Protein 9DDL (pdb70)

Radius of gyration: 17.14 Å; Cα contacts (8 Å, |Δi|>4): 305; chains: 1; bounding box: 32×43×46 Å

Structure (mmCIF, N/CA/C/O backbone):
data_9DDL
#
_entry.id   9DDL
#
_cell.length_a   57.020
_cell.length_b   111.300
_cell.length_c   65.310
_cell.angle_alpha   90.00
_cell.angle_beta   90.00
_cell.angle_gamma   90.00
#
_symmetry.space_group_name_H-M   'C 2 2 21'
#
loop_
_entity.id
_entity.type
_entity.pdbx_description
1 polymer 'Sigma-type glutathione S-transferase'
2 non-polymer DI(HYDROXYETHYL)ETHER
3 water water
#
loop_
_atom_site.group_PDB
_atom_site.id
_atom_site.type_symbol
_atom_site.label_atom_id
_atom_site.label_alt_id
_atom_site.label_comp_id
_atom_site.label_asym_id
_atom_site.label_entity_id
_atom_site.label_seq_id
_atom_site.pdbx_PDB_ins_code
_atom_site.Cartn_x
_atom_site.Cartn_y
_atom_site.Cartn_z
_atom_site.occupancy
_atom_site.B_iso_or_equiv
_atom_site.auth_seq_id
_atom_site.auth_comp_id
_atom_site.auth_asym_id
_atom_site.auth_atom_id
_atom_site.pdbx_PDB_model_num
ATOM 1 N N A MET A 1 1 ? 34.297 29.577 -0.251 0.48 45.63 1 MET A N 1
ATOM 2 N N B MET A 1 1 ? 34.262 29.430 -0.151 0.52 45.45 1 MET A N 1
ATOM 3 C CA A MET A 1 1 ? 34.104 28.772 0.946 0.48 41.38 1 MET A CA 1
ATOM 4 C CA B MET A 1 1 ? 34.178 28.817 1.169 0.52 41.24 1 MET A CA 1
ATOM 5 C C A MET A 1 1 ? 32.665 28.806 1.459 0.48 35.11 1 MET A C 1
ATOM 6 C C B MET A 1 1 ? 32.750 28.881 1.721 0.52 33.89 1 MET A C 1
ATOM 7 O O A MET A 1 1 ? 32.121 27.774 1.844 0.48 34.77 1 MET A O 1
ATOM 8 O O B MET A 1 1 ? 32.283 27.930 2.338 0.52 34.37 1 MET A O 1
ATOM 17 N N . ASP A 1 2 ? 32.052 29.988 1.476 1.00 35.13 2 ASP A N 1
ATOM 18 C CA . ASP A 1 2 ? 30.631 30.104 1.806 1.00 30.70 2 ASP A CA 1
ATOM 19 C C . ASP A 1 2 ? 29.812 29.644 0.604 1.00 25.64 2 ASP A C 1
ATOM 20 O O . ASP A 1 2 ? 29.890 30.238 -0.471 1.00 27.88 2 ASP A O 1
ATOM 25 N N . LEU A 1 3 ? 29.020 28.592 0.789 1.00 19.62 3 LEU A N 1
ATOM 26 C CA . LEU A 1 3 ? 28.221 28.027 -0.297 1.00 19.41 3 LEU A CA 1
ATOM 27 C C . LEU A 1 3 ? 26.929 28.784 -0.582 1.00 17.00 3 LEU A C 1
ATOM 28 O O . LEU A 1 3 ? 26.229 28.433 -1.546 1.00 16.91 3 LEU A O 1
ATOM 33 N N . GLN A 1 4 ? 26.585 29.794 0.217 1.00 16.02 4 GLN A N 1
ATOM 34 C CA . GLN A 1 4 ? 25.373 30.581 0.004 1.00 14.36 4 GLN A CA 1
ATOM 35 C C . GLN A 1 4 ? 24.146 29.678 -0.047 1.00 15.73 4 GLN A C 1
ATOM 36 O O . GLN A 1 4 ? 23.345 29.727 -0.986 1.00 14.78 4 GLN A O 1
ATOM 42 N N . LEU A 1 5 ? 24.009 28.854 0.990 1.00 14.46 5 LEU A N 1
ATOM 43 C CA . LEU A 1 5 ? 23.035 27.764 0.984 1.00 14.37 5 LEU A CA 1
ATOM 44 C C . LEU A 1 5 ? 21.591 28.244 0.958 1.00 16.16 5 LEU A C 1
ATOM 45 O O . LEU A 1 5 ? 20.727 27.517 0.459 1.00 16.08 5 LEU A O 1
ATOM 50 N N . LYS A 1 6 ? 21.307 29.433 1.498 1.00 15.01 6 LYS A N 1
ATOM 51 C CA . LYS A 1 6 ? 19.958 29.983 1.396 1.00 14.90 6 LYS A CA 1
ATOM 52 C C . LYS A 1 6 ? 19.488 30.053 -0.048 1.00 13.06 6 LYS A C 1
ATOM 53 O O . LYS A 1 6 ? 18.330 29.743 -0.338 1.00 14.20 6 LYS A O 1
ATOM 59 N N A GLN A 1 7 ? 20.362 30.483 -0.956 0.67 14.46 7 GLN A N 1
ATOM 60 N N B GLN A 1 7 ? 20.362 30.474 -0.966 0.33 14.48 7 GLN A N 1
ATOM 61 C CA A GLN A 1 7 ? 20.021 30.609 -2.371 0.67 13.82 7 GLN A CA 1
ATOM 62 C CA B GLN A 1 7 ? 19.997 30.615 -2.374 0.33 13.87 7 GLN A CA 1
ATOM 63 C C A GLN A 1 7 ? 20.407 29.391 -3.204 0.67 13.16 7 GLN A C 1
ATOM 64 C C B GLN A 1 7 ? 20.619 29.573 -3.300 0.33 14.07 7 GLN A C 1
ATOM 65 O O A GLN A 1 7 ? 19.768 29.118 -4.225 0.67 13.88 7 GLN A O 1
ATOM 66 O O B GLN A 1 7 ? 20.368 29.623 -4.511 0.33 16.54 7 GLN A O 1
ATOM 77 N N . ALA A 1 8 ? 21.417 28.639 -2.783 1.00 14.85 8 ALA A N 1
ATOM 78 C CA . ALA A 1 8 ? 21.980 27.595 -3.630 1.00 13.44 8 ALA A CA 1
ATOM 79 C C . ALA A 1 8 ? 20.939 26.545 -4.021 1.00 13.07 8 ALA A C 1
ATOM 80 O O . ALA A 1 8 ? 19.989 26.266 -3.289 1.00 15.43 8 ALA A O 1
ATOM 82 N N . LYS A 1 9 ? 21.135 25.939 -5.186 1.00 12.68 9 LYS A N 1
ATOM 83 C CA . LYS A 1 9 ? 20.328 24.788 -5.548 1.00 14.19 9 LYS A CA 1
ATOM 84 C C . LYS A 1 9 ? 20.833 23.581 -4.765 1.00 14.10 9 LYS A C 1
ATOM 85 O O . LYS A 1 9 ? 22.043 23.377 -4.618 1.00 14.17 9 LYS A O 1
ATOM 91 N N . LEU A 1 10 ? 19.905 22.799 -4.227 1.00 13.74 10 LEU A N 1
ATOM 92 C CA . LEU A 1 10 ? 20.273 21.678 -3.370 1.00 13.80 10 LEU A CA 1
ATOM 93 C C . LEU A 1 10 ? 19.611 20.419 -3.889 1.00 15.07 10 LEU A C 1
ATOM 94 O O . LEU A 1 10 ? 18.404 20.421 -4.160 1.00 16.68 10 LEU A O 1
ATOM 99 N N A ARG A 1 11 ? 20.408 19.365 -4.055 0.56 13.47 11 ARG A N 1
ATOM 100 N N B ARG A 1 11 ? 20.380 19.338 -3.974 0.44 13.54 11 ARG A N 1
ATOM 101 C CA A ARG A 1 11 ? 19.931 18.027 -4.388 0.56 15.02 11 ARG A CA 1
ATOM 102 C CA B ARG A 1 11 ? 19.873 18.037 -4.405 0.44 15.05 11 ARG A CA 1
ATOM 103 C C A ARG A 1 11 ? 20.416 17.083 -3.302 0.56 16.03 11 ARG A C 1
ATOM 104 C C B ARG A 1 11 ? 20.398 16.988 -3.435 0.44 15.79 11 ARG A C 1
ATOM 105 O O A ARG A 1 11 ? 21.618 17.019 -3.024 0.56 15.18 11 ARG A O 1
ATOM 106 O O B ARG A 1 11 ? 21.610 16.754 -3.368 0.44 15.26 11 ARG A O 1
ATOM 121 N N . LEU A 1 12 ? 19.490 16.366 -2.679 1.00 13.78 12 LEU A N 1
ATOM 122 C CA . LEU A 1 12 ? 19.837 15.367 -1.675 1.00 14.29 12 LEU A CA 1
ATOM 123 C C . LEU A 1 12 ? 19.753 14.001 -2.341 1.00 15.44 12 LEU A C 1
ATOM 124 O O . LEU A 1 12 ? 18.714 13.654 -2.913 1.00 16.98 12 LEU A O 1
ATOM 129 N N . LEU A 1 13 ? 20.843 13.231 -2.276 1.00 15.28 13 LEU A N 1
ATOM 130 C CA . LEU A 1 13 ? 20.891 11.875 -2.815 1.00 16.68 13 LEU A CA 1
ATOM 131 C C . LEU A 1 13 ? 20.918 10.910 -1.635 1.00 15.80 13 LEU A C 1
ATOM 132 O O . LEU A 1 13 ? 21.846 10.944 -0.821 1.00 16.03 13 LEU A O 1
ATOM 137 N N . TYR A 1 14 ? 19.909 10.047 -1.553 1.00 16.10 14 TYR A N 1
ATOM 138 C CA . TYR A 1 14 ? 19.866 9.010 -0.532 1.00 19.06 14 TYR A CA 1
ATOM 139 C C . TYR A 1 14 ? 18.943 7.906 -1.030 1.00 22.48 14 TYR A C 1
ATOM 140 O O . TYR A 1 14 ? 18.332 8.016 -2.091 1.00 23.07 14 TYR A O 1
ATOM 149 N N . PHE A 1 15 ? 18.817 6.852 -0.234 1.00 27.60 15 PHE A N 1
ATOM 150 C CA . PHE A 1 15 ? 17.909 5.759 -0.548 1.00 24.08 15 PHE A CA 1
ATOM 151 C C . PHE A 1 15 ? 16.460 6.157 -0.268 1.00 28.21 15 PHE A C 1
ATOM 152 O O . PHE A 1 15 ? 16.177 7.181 0.359 1.00 24.50 15 PHE A O 1
ATOM 160 N N . ASN A 1 16 ? 15.517 5.341 -0.751 1.00 25.60 16 ASN A N 1
ATOM 161 C CA . ASN A 1 16 ? 14.099 5.657 -0.576 1.00 25.16 16 ASN A CA 1
ATOM 162 C C . ASN A 1 16 ? 13.590 5.117 0.763 1.00 30.54 16 ASN A C 1
ATOM 163 O O . ASN A 1 16 ? 12.682 4.282 0.868 1.00 27.65 16 ASN A O 1
ATOM 168 N N . ILE A 1 17 ? 14.227 5.618 1.817 1.00 23.38 17 ILE A N 1
ATOM 169 C CA . ILE A 1 17 ? 13.857 5.324 3.192 1.00 21.29 17 ILE A CA 1
ATOM 170 C C . ILE A 1 17 ? 14.080 6.599 3.993 1.00 23.35 17 ILE A C 1
ATOM 171 O O . ILE A 1 17 ? 14.719 7.545 3.527 1.00 24.06 17 ILE A O 1
ATOM 176 N N A ARG A 1 18 ? 13.532 6.624 5.205 0.64 22.33 18 ARG A N 1
ATOM 177 N N C ARG A 1 18 ? 13.548 6.615 5.214 0.36 22.36 18 ARG A N 1
ATOM 178 C CA A ARG A 1 18 ? 13.865 7.697 6.139 0.64 20.75 18 ARG A CA 1
ATOM 179 C CA C ARG A 1 18 ? 13.867 7.690 6.145 0.36 20.82 18 ARG A CA 1
ATOM 180 C C A ARG A 1 18 ? 15.338 7.622 6.519 0.64 20.32 18 ARG A C 1
ATOM 181 C C C ARG A 1 18 ? 15.347 7.605 6.489 0.36 20.35 18 ARG A C 1
ATOM 182 O O A ARG A 1 18 ? 16.125 8.520 6.195 0.64 20.62 18 ARG A O 1
ATOM 183 O O C ARG A 1 18 ? 16.129 8.489 6.127 0.36 20.62 18 ARG A O 1
ATOM 198 N N . GLY A 1 19 ? 15.737 6.526 7.162 1.00 20.55 19 GLY A N 1
ATOM 199 C CA . GLY A 1 19 ? 17.128 6.260 7.463 1.00 19.69 19 GLY A CA 1
ATOM 200 C C . GLY A 1 19 ? 17.878 7.452 8.020 1.00 18.29 19 GLY A C 1
ATOM 201 O O . GLY A 1 19 ? 17.372 8.210 8.858 1.00 20.85 19 GLY A O 1
ATOM 202 N N . ARG A 1 20 ? 19.091 7.635 7.528 1.00 19.12 20 ARG A N 1
ATOM 203 C CA . ARG A 1 20 ? 20.009 8.628 8.067 1.00 19.44 20 ARG A CA 1
ATOM 204 C C . ARG A 1 20 ? 19.937 9.957 7.328 1.00 20.16 20 ARG A C 1
ATOM 205 O O . ARG A 1 20 ? 20.654 10.893 7.705 1.00 23.60 20 ARG A O 1
ATOM 213 N N . ALA A 1 21 ? 19.091 10.069 6.294 1.00 18.65 21 ALA A N 1
ATOM 214 C CA . ALA A 1 21 ? 18.882 11.349 5.620 1.00 19.77 21 ALA A CA 1
ATOM 215 C C . ALA A 1 21 ? 17.613 12.056 6.055 1.00 18.06 21 ALA A C 1
ATOM 216 O O . ALA A 1 21 ? 17.427 13.232 5.702 1.00 15.75 21 ALA A O 1
ATOM 218 N N A GLU A 1 22 ? 16.734 11.388 6.807 0.97 15.66 22 GLU A N 1
ATOM 219 N N B GLU A 1 22 ? 16.741 11.381 6.810 0.03 15.81 22 GLU A N 1
ATOM 220 C CA A GLU A 1 22 ? 15.477 12.017 7.186 0.97 15.69 22 GLU A CA 1
ATOM 221 C CA B GLU A 1 22 ? 15.474 11.984 7.212 0.03 15.79 22 GLU A CA 1
ATOM 222 C C A GLU A 1 22 ? 15.718 13.311 7.953 0.97 14.73 22 GLU A C 1
A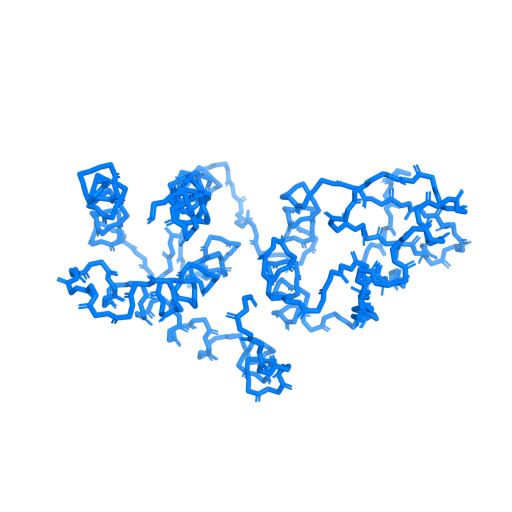TOM 223 C C B GLU A 1 22 ? 15.681 13.266 8.007 0.03 14.79 22 GLU A C 1
ATOM 224 O O A GLU A 1 22 ? 14.993 14.292 7.763 0.97 13.81 22 GLU A O 1
ATOM 225 O O B GLU A 1 22 ? 14.875 14.197 7.902 0.03 14.26 22 GLU A O 1
ATOM 236 N N . LEU A 1 23 ? 16.751 13.339 8.799 1.00 13.93 23 LEU A N 1
ATOM 237 C CA . LEU A 1 23 ? 17.029 14.560 9.542 1.00 14.33 23 LEU A CA 1
ATOM 238 C C . LEU A 1 23 ? 17.321 15.727 8.604 1.00 12.29 23 LEU A C 1
ATOM 239 O O . LEU A 1 23 ? 16.867 16.847 8.854 1.00 13.32 23 LEU A O 1
ATOM 244 N N . ILE A 1 24 ? 18.054 15.482 7.516 1.00 13.51 24 ILE A N 1
ATOM 245 C CA . ILE A 1 24 ? 18.314 16.538 6.536 1.00 12.32 24 ILE A CA 1
ATOM 246 C C . ILE A 1 24 ? 17.018 16.998 5.879 1.00 12.22 24 ILE A C 1
ATOM 247 O O . ILE A 1 24 ? 16.779 18.208 5.704 1.00 12.91 24 ILE A O 1
ATOM 252 N N . ARG A 1 25 ? 16.168 16.048 5.477 1.00 13.72 25 ARG A N 1
ATOM 253 C CA . ARG A 1 25 ? 14.889 16.408 4.877 1.00 12.32 25 ARG A CA 1
ATOM 254 C C . ARG A 1 25 ? 14.048 17.228 5.846 1.00 11.96 25 ARG A C 1
ATOM 255 O O . ARG A 1 25 ? 13.391 18.199 5.446 1.00 13.31 25 ARG A O 1
ATOM 263 N N . LEU A 1 26 ? 14.104 16.890 7.141 1.00 13.14 26 LEU A N 1
ATOM 264 C CA . LEU A 1 26 ? 13.327 17.636 8.127 1.00 12.89 26 LEU A CA 1
ATOM 265 C C . LEU A 1 26 ? 13.849 19.062 8.308 1.00 12.19 26 LEU A C 1
ATOM 266 O O . LEU A 1 26 ? 13.052 19.990 8.466 1.00 13.23 26 LEU A O 1
ATOM 271 N N . VAL A 1 27 ? 15.176 19.251 8.332 1.00 12.48 27 VAL A N 1
ATOM 272 C CA . VAL A 1 27 ? 15.732 20.606 8.439 1.00 12.36 27 VAL A CA 1
ATOM 273 C C . VAL A 1 27 ? 15.274 21.456 7.266 1.00 11.90 27 VAL A C 1
ATOM 274 O O . VAL A 1 27 ? 14.847 22.607 7.444 1.00 12.91 27 VAL A O 1
ATOM 278 N N . LEU A 1 28 ? 15.405 20.927 6.045 1.00 12.00 28 LEU A N 1
ATOM 279 C CA . LEU A 1 28 ? 15.099 21.729 4.861 1.00 11.51 28 LEU A CA 1
ATOM 280 C C . LEU A 1 28 ? 13.609 22.049 4.802 1.00 12.84 28 LEU A C 1
ATOM 281 O O . LEU A 1 28 ? 13.213 23.171 4.456 1.00 14.18 28 LEU A O 1
ATOM 286 N N . ASN A 1 29 ? 12.762 21.086 5.175 1.00 13.07 29 ASN A N 1
ATOM 287 C CA . ASN A 1 29 ? 11.330 21.361 5.192 1.00 13.38 29 ASN A CA 1
ATOM 288 C C . ASN A 1 29 ? 10.950 22.315 6.317 1.00 13.42 29 ASN A C 1
ATOM 289 O O . ASN A 1 29 ? 10.091 23.201 6.128 1.00 13.55 29 ASN A O 1
ATOM 294 N N . ALA A 1 30 ? 11.596 22.200 7.477 1.00 12.08 30 ALA A N 1
ATOM 295 C CA . ALA A 1 30 ? 11.371 23.179 8.538 1.00 13.91 30 ALA A CA 1
ATOM 296 C C . ALA A 1 30 ? 11.731 24.589 8.080 1.00 14.69 30 ALA A C 1
ATOM 297 O O . ALA A 1 30 ? 11.040 25.564 8.428 1.00 14.46 30 ALA A O 1
ATOM 299 N N . ALA A 1 31 ? 12.833 24.735 7.343 1.00 12.72 31 ALA A N 1
ATOM 300 C CA . ALA A 1 31 ? 13.254 26.034 6.825 1.00 12.70 31 ALA A CA 1
ATOM 301 C C . ALA A 1 31 ? 12.471 26.462 5.590 1.00 14.29 31 ALA A C 1
ATOM 302 O O . ALA A 1 31 ? 12.657 27.592 5.122 1.00 16.30 31 ALA A O 1
ATOM 304 N N . GLU A 1 32 ? 11.634 25.581 5.037 1.00 12.77 32 GLU A N 1
ATOM 305 C CA . GLU A 1 32 ? 10.941 25.826 3.776 1.00 12.97 32 GLU A CA 1
ATOM 306 C C . GLU A 1 32 ? 11.926 26.222 2.686 1.00 14.34 32 GLU A C 1
ATOM 307 O O . GLU A 1 32 ? 11.708 27.158 1.905 1.00 17.17 32 GLU A O 1
ATOM 313 N N . LYS A 1 33 ? 13.032 25.491 2.645 1.00 14.79 33 LYS A N 1
ATOM 314 C CA . LYS A 1 33 ? 14.012 25.601 1.575 1.00 12.76 33 LYS A CA 1
ATOM 315 C C . LYS A 1 33 ? 13.785 24.449 0.601 1.00 12.22 33 LYS A C 1
ATOM 316 O O . LYS A 1 33 ? 13.840 23.265 0.974 1.00 15.16 33 LYS A O 1
ATOM 322 N N . ASP A 1 34 ? 13.519 24.775 -0.656 1.00 14.14 34 ASP A N 1
ATOM 323 C CA . ASP A 1 34 ? 13.276 23.725 -1.632 1.00 14.01 34 ASP A CA 1
ATOM 324 C C . ASP A 1 34 ? 14.553 22.961 -1.952 1.00 15.55 34 ASP A C 1
ATOM 325 O O . ASP A 1 34 ? 15.665 23.493 -1.909 1.00 14.36 34 ASP A O 1
ATOM 330 N N . PHE A 1 35 ? 14.386 21.685 -2.280 1.00 14.94 35 PHE A N 1
ATOM 331 C CA . PHE A 1 35 ? 15.499 20.835 -2.677 1.00 14.11 35 PHE A CA 1
ATOM 332 C C . PHE A 1 35 ? 14.950 19.678 -3.483 1.00 16.51 35 PHE A C 1
ATOM 333 O O . PHE A 1 35 ? 13.770 19.331 -3.361 1.00 17.36 35 PHE A O 1
ATOM 341 N N . GLU A 1 36 ? 15.794 19.118 -4.340 1.00 14.43 36 GLU A N 1
ATOM 342 C CA . GLU A 1 36 ? 15.426 17.886 -5.029 1.00 16.24 36 GLU A CA 1
ATOM 343 C C . GLU A 1 36 ? 15.715 16.704 -4.113 1.00 15.88 36 GLU A C 1
ATOM 344 O O . GLU A 1 36 ? 16.868 16.472 -3.729 1.00 16.48 36 GLU A O 1
ATOM 350 N N . ASP A 1 37 ? 14.661 15.997 -3.716 1.00 16.40 37 ASP A N 1
ATOM 351 C CA . ASP A 1 37 ? 14.771 14.843 -2.827 1.00 16.85 37 ASP A CA 1
ATOM 352 C C . ASP A 1 37 ? 14.897 13.604 -3.713 1.00 17.95 37 ASP A C 1
ATOM 353 O O . ASP A 1 37 ? 13.911 12.932 -4.025 1.00 21.63 37 ASP A O 1
ATOM 358 N N A VAL A 1 38 ? 16.094 13.345 -4.204 0.00 15.45 38 VAL A N 1
ATOM 359 N N B VAL A 1 38 ? 16.148 13.271 -4.070 1.00 15.15 38 VAL A N 1
ATOM 360 C CA A VAL A 1 38 ? 16.269 12.217 -5.108 0.00 16.54 38 VAL A CA 1
ATOM 361 C CA B VAL A 1 38 ? 16.460 12.198 -5.025 1.00 15.40 38 VAL A CA 1
ATOM 362 C C A VAL A 1 38 ? 16.515 10.956 -4.291 0.00 18.55 38 VAL A C 1
ATOM 363 C C B VAL A 1 38 ? 16.610 10.880 -4.285 1.00 18.37 38 VAL A C 1
ATOM 364 O O A VAL A 1 38 ? 17.384 10.922 -3.408 0.00 20.39 38 VAL A O 1
ATOM 365 O O B VAL A 1 38 ? 17.556 10.691 -3.508 1.00 19.80 38 VAL A O 1
ATOM 372 N N . ARG A 1 39 ? 15.696 9.944 -4.545 1.00 22.01 39 ARG A N 1
ATOM 373 C CA . ARG A 1 39 ? 15.680 8.688 -3.805 1.00 22.58 39 ARG A CA 1
ATOM 374 C C . ARG A 1 39 ? 16.200 7.596 -4.728 1.00 24.16 39 ARG A C 1
ATOM 375 O O . ARG A 1 39 ? 15.613 7.348 -5.788 1.00 30.39 39 ARG A O 1
ATOM 383 N N . VAL A 1 40 ? 17.311 6.978 -4.331 1.00 23.89 40 VAL A N 1
ATOM 384 C CA . VAL A 1 40 ? 18.102 6.072 -5.163 1.00 26.67 40 VAL A CA 1
ATOM 385 C C . VAL A 1 40 ? 17.823 4.639 -4.732 1.00 30.71 40 VAL A C 1
ATOM 386 O O . VAL A 1 40 ? 17.936 4.311 -3.547 1.00 29.70 40 VAL A O 1
ATOM 390 N N . SER A 1 41 ? 17.506 3.777 -5.692 1.00 27.33 41 SER A N 1
ATOM 391 C CA . SER A 1 41 ? 17.409 2.361 -5.376 1.00 29.87 41 SER A CA 1
ATOM 392 C C . SER A 1 41 ? 18.792 1.718 -5.353 1.00 26.23 41 SER A C 1
ATOM 393 O O . SER A 1 41 ? 19.743 2.195 -5.972 1.00 26.38 41 SER A O 1
ATOM 396 N N . GLU A 1 42 ? 18.889 0.608 -4.616 0.79 22.69 42 GLU A N 1
ATOM 397 C CA . GLU A 1 42 ? 20.092 -0.212 -4.671 0.79 25.00 42 GLU A CA 1
ATOM 398 C C . GLU A 1 42 ? 20.354 -0.777 -6.063 0.79 24.32 42 GLU A C 1
ATOM 399 O O . GLU A 1 42 ? 21.501 -1.115 -6.369 0.79 29.02 42 GLU A O 1
ATOM 405 N N . THR A 1 43 ? 19.328 -0.889 -6.913 1.00 29.67 43 THR A N 1
ATOM 406 C CA . THR A 1 43 ? 19.582 -1.249 -8.307 1.00 29.25 43 THR A CA 1
ATOM 407 C C . THR A 1 43 ? 20.384 -0.164 -9.015 1.00 35.52 43 THR A C 1
ATOM 408 O O . THR A 1 43 ? 21.222 -0.458 -9.877 1.00 29.49 43 THR A O 1
ATOM 412 N N . GLU A 1 44 ? 20.143 1.099 -8.663 1.00 35.96 44 GLU A N 1
ATOM 413 C CA . GLU A 1 44 ? 20.798 2.215 -9.331 1.00 37.87 44 GLU A CA 1
ATOM 414 C C . GLU A 1 44 ? 22.118 2.603 -8.683 1.00 35.83 44 GLU A C 1
ATOM 415 O O . GLU A 1 44 ? 22.948 3.249 -9.336 1.00 36.38 44 GLU A O 1
ATOM 421 N N . TRP A 1 45 ? 22.334 2.190 -7.433 1.00 31.40 45 TRP A N 1
ATOM 422 C CA . TRP A 1 45 ? 23.500 2.627 -6.665 1.00 36.37 45 TRP A CA 1
ATOM 423 C C . TRP A 1 45 ? 24.836 2.255 -7.299 1.00 41.22 45 TRP A C 1
ATOM 424 O O . TRP A 1 45 ? 25.729 3.118 -7.344 1.00 34.43 45 TRP A O 1
ATOM 435 N N . PRO A 1 46 ? 25.059 1.018 -7.770 1.00 42.16 46 PRO A N 1
ATOM 436 C CA . PRO A 1 46 ? 26.363 0.696 -8.378 1.00 43.54 46 PRO A CA 1
ATOM 437 C C . PRO A 1 46 ? 26.798 1.653 -9.476 1.00 44.73 46 PRO A C 1
ATOM 438 O O . PRO A 1 46 ? 27.958 2.094 -9.496 1.00 53.07 46 PRO A O 1
ATOM 442 N N . SER A 1 47 ? 25.899 1.979 -10.409 1.00 40.40 47 SER A N 1
ATOM 443 C CA . SER A 1 47 ? 26.263 2.878 -11.501 1.00 48.64 47 SER A CA 1
ATOM 444 C C . SER A 1 47 ? 26.481 4.297 -10.996 1.00 60.73 47 SER A C 1
ATOM 445 O O . SER A 1 47 ? 27.387 4.994 -11.465 1.00 57.82 47 SER A O 1
ATOM 448 N N . LEU A 1 48 ? 25.655 4.745 -10.045 1.00 50.22 48 LEU A N 1
ATOM 449 C CA . LEU A 1 48 ? 25.822 6.087 -9.495 1.00 51.27 48 LEU A CA 1
ATOM 450 C C . LEU A 1 48 ? 27.133 6.201 -8.726 1.00 53.09 48 LEU A C 1
ATOM 451 O O . LEU A 1 48 ? 27.844 7.206 -8.839 1.00 59.33 48 LEU A O 1
ATOM 456 N N . LYS A 1 49 ? 27.469 5.173 -7.945 1.00 45.78 49 LYS A N 1
ATOM 457 C CA . LYS A 1 49 ? 28.706 5.174 -7.175 1.00 48.45 49 LYS A CA 1
ATOM 458 C C . LYS A 1 49 ? 29.940 5.202 -8.070 1.00 62.05 49 LYS A C 1
ATOM 459 O O . LYS A 1 49 ? 31.003 5.657 -7.634 1.00 66.22 49 LYS A O 1
ATOM 465 N N . SER A 1 50 ? 29.817 4.753 -9.320 1.00 61.92 50 SER A N 1
ATOM 466 C CA . SER A 1 50 ? 30.977 4.673 -10.200 1.00 74.32 50 SER A CA 1
ATOM 467 C C . SER A 1 50 ? 31.294 6.013 -10.857 1.00 81.40 50 SER A C 1
ATOM 468 O O . SER A 1 50 ? 32.468 6.350 -11.044 1.00 91.57 50 SER A O 1
ATOM 471 N N . LYS A 1 51 ? 30.273 6.787 -11.219 1.00 78.29 51 LYS A N 1
ATOM 472 C CA . LYS A 1 51 ? 30.510 8.049 -11.910 1.00 80.67 51 LYS A CA 1
ATOM 473 C C . LYS A 1 51 ? 30.713 9.232 -10.973 1.00 87.41 51 LYS A C 1
ATOM 474 O O . LYS A 1 51 ? 31.288 10.242 -11.395 1.00 99.14 51 LYS A O 1
ATOM 480 N N . MET A 1 52 ? 30.265 9.140 -9.731 1.00 84.26 52 MET A N 1
ATOM 481 C CA . MET A 1 52 ? 30.344 10.259 -8.808 1.00 84.48 52 MET A CA 1
ATOM 482 C C . MET A 1 52 ? 31.509 10.098 -7.842 1.00 83.95 52 MET A C 1
ATOM 483 O O . MET A 1 52 ? 31.969 8.983 -7.582 1.00 79.45 52 MET A O 1
ATOM 488 N N . PRO A 1 53 ? 32.014 11.211 -7.287 1.00 86.41 53 PRO A N 1
ATOM 489 C CA . PRO A 1 53 ? 33.234 11.150 -6.466 1.00 81.64 53 PRO A CA 1
ATOM 490 C C . PRO A 1 53 ? 33.032 10.700 -5.025 1.00 83.66 53 PRO A C 1
ATOM 491 O O . PRO A 1 53 ? 33.870 11.010 -4.172 1.00 88.14 53 PRO A O 1
ATOM 495 N N . PHE A 1 54 ? 31.956 9.976 -4.723 1.00 76.60 54 PHE A N 1
ATOM 496 C CA . PHE A 1 54 ? 31.693 9.545 -3.357 1.00 68.62 54 PHE A CA 1
ATOM 497 C C . PHE A 1 54 ? 31.415 8.048 -3.321 1.00 67.18 54 PHE A C 1
ATOM 498 O O . PHE A 1 54 ? 31.148 7.419 -4.347 1.00 73.62 54 PHE A O 1
ATOM 506 N N . ASN A 1 55 ? 31.477 7.482 -2.115 1.00 64.19 55 ASN A N 1
ATOM 507 C CA . ASN A 1 55 ? 31.300 6.049 -1.921 1.00 62.78 55 ASN A CA 1
ATOM 508 C C . ASN A 1 55 ? 30.161 5.696 -0.971 1.00 61.82 55 ASN A C 1
ATOM 509 O O . ASN A 1 55 ? 29.879 4.506 -0.783 1.00 51.39 55 ASN A O 1
ATOM 514 N N . GLN A 1 56 ? 29.501 6.686 -0.368 1.00 49.20 56 GLN A N 1
ATOM 515 C CA . GLN A 1 56 ? 28.366 6.431 0.509 1.00 39.11 56 GLN A CA 1
ATOM 516 C C . GLN A 1 56 ? 27.355 7.560 0.371 1.00 30.11 56 GLN A C 1
ATOM 517 O O . GLN A 1 56 ? 27.689 8.676 -0.027 1.00 33.04 56 GLN A O 1
ATOM 523 N N . LEU A 1 57 ? 26.109 7.248 0.693 1.00 22.74 57 LEU A N 1
ATOM 524 C CA . LEU A 1 57 ? 25.054 8.244 0.786 1.00 19.64 57 LEU A CA 1
ATOM 525 C C . LEU A 1 57 ? 24.702 8.471 2.255 1.00 19.94 57 LEU A C 1
ATOM 526 O O . LEU A 1 57 ? 24.982 7.624 3.110 1.00 22.81 57 LEU A O 1
ATOM 531 N N . PRO A 1 58 ? 24.075 9.599 2.598 1.00 19.10 58 PRO A N 1
ATOM 532 C CA . PRO A 1 58 ? 23.619 10.709 1.748 1.00 16.55 58 PRO A CA 1
ATOM 533 C C . PRO A 1 58 ? 24.735 11.625 1.271 1.00 17.81 58 PRO A C 1
ATOM 534 O O . PRO A 1 58 ? 25.782 11.781 1.912 1.00 18.96 58 PRO A O 1
ATOM 538 N N . VAL A 1 59 ? 24.513 12.251 0.122 1.00 17.02 59 VAL A N 1
ATOM 539 C CA . VAL A 1 59 ? 25.336 13.354 -0.346 1.00 19.41 59 VAL A CA 1
ATOM 540 C C . VAL A 1 59 ? 24.388 14.514 -0.597 1.00 16.62 59 VAL A C 1
ATOM 541 O O . VAL A 1 59 ? 23.258 14.308 -1.055 1.00 17.25 59 VAL A O 1
ATOM 545 N N . LEU A 1 60 ? 24.810 15.717 -0.235 1.00 13.41 60 LEU A N 1
ATOM 546 C CA . LEU A 1 60 ? 24.087 16.928 -0.622 1.00 14.02 60 LEU A CA 1
ATOM 547 C C . LEU A 1 60 ? 24.872 17.596 -1.737 1.00 14.70 60 LEU A C 1
ATOM 548 O O . LEU A 1 60 ? 25.971 18.119 -1.507 1.00 15.25 60 LEU A O 1
ATOM 553 N N A GLU A 1 61 ? 24.329 17.576 -2.950 0.59 14.34 61 GLU A N 1
ATOM 554 N N B GLU A 1 61 ? 24.326 17.541 -2.946 0.41 14.35 61 GLU A N 1
ATOM 555 C CA A GLU A 1 61 ? 24.956 18.261 -4.076 0.59 14.26 61 GLU A CA 1
ATOM 556 C CA B GLU A 1 61 ? 24.881 18.275 -4.072 0.41 14.34 61 GLU A CA 1
ATOM 557 C C A GLU A 1 61 ? 24.473 19.705 -4.109 0.59 13.42 61 GLU A C 1
ATOM 558 C C B GLU A 1 61 ? 24.432 19.724 -3.960 0.41 13.84 61 GLU A C 1
ATOM 559 O O A GLU A 1 61 ? 23.295 19.969 -4.378 0.59 15.64 61 GLU A O 1
ATOM 560 O O B GLU A 1 61 ? 23.230 20.012 -3.931 0.41 14.37 61 GLU A O 1
ATOM 571 N N . VAL A 1 62 ? 25.389 20.637 -3.866 1.00 15.58 62 VAL A N 1
ATOM 572 C CA . VAL A 1 62 ? 25.104 22.060 -3.798 1.00 15.96 62 VAL A CA 1
ATOM 573 C C . VAL A 1 62 ? 25.566 22.681 -5.104 1.00 15.41 62 VAL A C 1
ATOM 574 O O . VAL A 1 62 ? 26.707 22.452 -5.534 1.00 16.89 62 VAL A O 1
ATOM 578 N N . THR A 1 63 ? 24.709 23.499 -5.727 1.00 14.10 63 THR A N 1
ATOM 579 C CA . THR A 1 63 ? 25.138 24.363 -6.823 1.00 13.43 63 THR A CA 1
ATOM 580 C C . THR A 1 63 ? 24.995 25.786 -6.309 1.00 13.87 63 THR A C 1
ATOM 581 O O . THR A 1 63 ? 23.879 26.278 -6.109 1.00 14.79 63 THR A O 1
ATOM 585 N N . THR A 1 64 ? 26.121 26.449 -6.056 1.00 13.85 64 THR A N 1
ATOM 586 C CA . THR A 1 64 ? 26.049 27.781 -5.473 1.00 14.76 64 THR A CA 1
ATOM 587 C C . THR A 1 64 ? 25.386 28.743 -6.459 1.00 13.15 64 THR A C 1
ATOM 588 O O . THR A 1 64 ? 25.269 28.425 -7.648 1.00 13.79 64 THR A O 1
ATOM 592 N N . PRO A 1 65 ? 24.980 29.941 -6.011 1.00 13.96 65 PRO A N 1
ATOM 593 C CA . PRO A 1 65 ? 24.389 30.922 -6.939 1.00 14.04 65 PRO A CA 1
ATOM 594 C C . PRO A 1 65 ? 25.335 31.340 -8.037 1.00 15.66 65 PRO A C 1
ATOM 595 O O . PRO A 1 65 ? 24.868 31.868 -9.060 1.00 16.96 65 PRO A O 1
ATOM 599 N N . ASN A 1 66 ? 26.645 31.127 -7.867 1.00 15.05 66 ASN A N 1
ATOM 600 C CA . ASN A 1 66 ? 27.608 31.435 -8.920 1.00 15.59 66 ASN A CA 1
ATOM 601 C C . ASN A 1 66 ? 27.889 30.240 -9.825 1.00 13.31 66 ASN A C 1
ATOM 602 O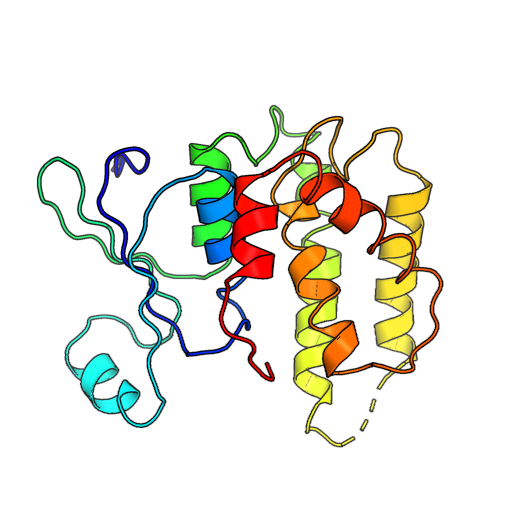 O . ASN A 1 66 ? 28.740 30.334 -10.718 1.00 15.10 66 ASN A O 1
ATOM 607 N N . GLY A 1 67 ? 27.181 29.127 -9.635 1.00 13.25 67 GLY A N 1
ATOM 608 C CA . GLY A 1 67 ? 27.287 27.983 -10.504 1.00 14.94 67 GLY A CA 1
ATOM 609 C C . GLY A 1 67 ? 28.251 26.905 -10.085 1.00 14.84 67 GLY A C 1
ATOM 610 O O . GLY A 1 67 ? 28.441 25.953 -10.846 1.00 16.19 67 GLY A O 1
ATOM 611 N N . GLN A 1 68 ? 28.854 27.005 -8.909 1.00 14.16 68 GLN A N 1
ATOM 612 C CA . GLN A 1 68 ? 29.852 26.025 -8.505 1.00 13.25 68 GLN A CA 1
ATOM 613 C C . GLN A 1 68 ? 29.180 24.809 -7.875 1.00 13.33 68 GLN A C 1
ATOM 614 O O . GLN A 1 68 ? 28.366 24.949 -6.957 1.00 14.86 68 GLN A O 1
ATOM 620 N N A LYS A 1 69 ? 29.531 23.623 -8.358 0.52 16.17 69 LYS A N 1
ATOM 621 N N B LYS A 1 69 ? 29.527 23.632 -8.369 0.48 16.17 69 LYS A N 1
ATOM 622 C CA A LYS A 1 69 ? 28.978 22.371 -7.852 0.52 16.28 69 LYS A CA 1
ATOM 623 C CA B LYS A 1 69 ? 29.001 22.384 -7.838 0.48 16.31 69 LYS A CA 1
ATOM 624 C C A LYS A 1 69 ? 29.909 21.790 -6.788 0.52 16.87 69 LYS A C 1
ATOM 625 C C B LYS A 1 69 ? 29.936 21.857 -6.757 0.48 16.85 69 LYS A C 1
ATOM 626 O O A LYS A 1 69 ? 31.083 21.510 -7.062 0.52 17.90 69 LYS A O 1
ATOM 627 O O B LYS A 1 69 ? 31.145 21.711 -6.980 0.48 18.06 69 LYS A O 1
ATOM 638 N N . VAL A 1 70 ? 29.378 21.585 -5.583 1.00 14.69 70 VAL A N 1
ATOM 639 C CA . VAL A 1 70 ? 30.130 21.034 -4.459 1.00 16.30 70 VAL A CA 1
ATOM 640 C C . VAL A 1 70 ? 29.320 19.875 -3.890 1.00 17.50 70 VAL A C 1
ATOM 641 O O . VAL A 1 70 ? 28.119 20.019 -3.653 1.00 19.32 70 VAL A O 1
ATOM 645 N N . MET A 1 71 ? 29.974 18.739 -3.636 1.00 16.67 71 MET A N 1
ATOM 646 C CA . MET A 1 71 ? 29.328 17.556 -3.063 1.00 16.63 71 MET A CA 1
ATOM 647 C C . MET A 1 71 ? 29.678 17.506 -1.585 1.00 18.54 71 MET A C 1
ATOM 648 O O . MET A 1 71 ? 30.848 17.333 -1.220 1.00 21.96 71 MET A O 1
ATOM 653 N N . LEU A 1 72 ? 28.677 17.636 -0.732 1.00 14.16 72 LEU A N 1
ATOM 654 C CA . LEU A 1 72 ? 28.899 17.536 0.704 1.00 13.43 72 LEU A CA 1
ATOM 655 C C . LEU A 1 72 ? 28.569 16.136 1.197 1.00 14.16 72 LEU A C 1
ATOM 656 O O . LEU A 1 72 ? 27.569 15.532 0.781 1.00 15.11 72 LEU A O 1
ATOM 661 N N . THR A 1 73 ? 29.389 15.646 2.115 1.00 13.90 73 THR A N 1
ATOM 662 C CA . THR A 1 73 ? 29.199 14.330 2.701 1.00 13.21 73 THR A CA 1
ATOM 663 C C . THR A 1 73 ? 29.136 14.430 4.218 1.00 14.22 73 THR A C 1
ATOM 664 O O . THR A 1 73 ? 29.406 15.484 4.810 1.00 15.26 73 THR A O 1
ATOM 668 N N . GLU A 1 74 ? 28.801 13.284 4.831 1.00 13.82 74 GLU A N 1
ATOM 669 C CA . GLU A 1 74 ? 28.700 13.075 6.274 1.00 14.27 74 GLU A CA 1
ATOM 670 C C . GLU A 1 74 ? 27.380 13.625 6.797 1.00 13.46 74 GLU A C 1
ATOM 671 O O . GLU A 1 74 ? 27.249 14.835 7.035 1.00 13.72 74 GLU A O 1
ATO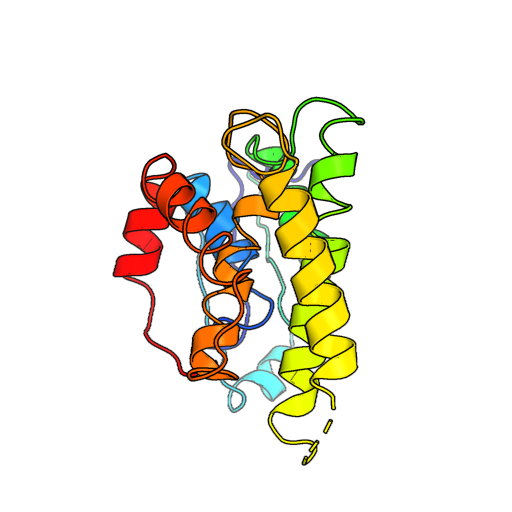M 677 N N A SER A 1 75 ? 26.414 12.725 7.008 0.62 15.03 75 SER A N 1
ATOM 678 N N B SER A 1 75 ? 26.405 12.736 6.994 0.38 15.05 75 SER A N 1
ATOM 679 C CA A SER A 1 75 ? 25.019 13.102 7.219 0.62 16.20 75 SER A CA 1
ATOM 680 C CA B SER A 1 75 ? 25.023 13.154 7.213 0.38 16.27 75 SER A CA 1
ATOM 681 C C A SER A 1 75 ? 24.835 14.128 8.334 0.62 15.24 75 SER A C 1
ATOM 682 C C B SER A 1 75 ? 24.887 14.180 8.334 0.38 15.24 75 SER A C 1
ATOM 683 O O A SER A 1 75 ? 24.105 15.115 8.166 0.62 14.45 75 SER A O 1
ATOM 684 O O B SER A 1 75 ? 24.253 15.227 8.151 0.38 14.66 75 SER A O 1
ATOM 689 N N A MET A 1 76 ? 25.451 13.900 9.499 0.62 15.06 76 MET A N 1
ATOM 690 N N B MET A 1 76 ? 25.452 13.893 9.512 0.38 15.08 76 MET A N 1
ATOM 691 C CA A MET A 1 76 ? 25.237 14.834 10.601 0.62 14.20 76 MET A CA 1
ATOM 692 C CA B MET A 1 76 ? 25.282 14.817 10.630 0.38 14.30 76 MET A CA 1
ATOM 693 C C A MET A 1 76 ? 25.954 16.160 10.388 0.62 13.30 76 MET A C 1
ATOM 694 C C B MET A 1 76 ? 25.937 16.161 10.354 0.38 13.34 76 MET A C 1
ATOM 695 O O A MET A 1 76 ? 25.436 17.206 10.803 0.62 15.43 76 MET A O 1
ATOM 696 O O B MET A 1 76 ? 25.380 17.210 10.704 0.38 15.40 76 MET A O 1
ATOM 705 N N . ALA A 1 77 ? 27.125 16.154 9.742 1.00 13.45 77 ALA A N 1
ATOM 706 C CA . ALA A 1 77 ? 27.779 17.413 9.399 1.00 13.78 77 ALA A CA 1
ATOM 707 C C . ALA A 1 77 ? 26.910 18.238 8.455 1.00 11.69 77 ALA A C 1
ATOM 708 O O . ALA A 1 77 ? 26.791 19.463 8.618 1.00 13.62 77 ALA A O 1
ATOM 710 N N . ILE A 1 78 ? 26.279 17.581 7.480 1.00 12.78 78 ILE A N 1
ATOM 711 C CA . ILE A 1 78 ? 25.361 18.255 6.571 1.00 12.74 78 ILE A CA 1
ATOM 712 C C . ILE A 1 78 ? 24.176 18.816 7.342 1.00 12.26 78 ILE A C 1
ATOM 713 O O . ILE A 1 78 ? 23.810 19.980 7.174 1.00 13.12 78 ILE A O 1
ATOM 718 N N . ALA A 1 79 ? 23.569 18.007 8.208 1.00 11.46 79 ALA A N 1
ATOM 719 C CA . ALA A 1 79 ? 22.404 18.464 8.956 1.00 12.07 79 ALA A CA 1
ATOM 720 C C . ALA A 1 79 ? 22.726 19.677 9.824 1.00 13.03 79 ALA A C 1
ATOM 721 O O . ALA A 1 79 ? 21.919 20.603 9.905 1.00 13.00 79 ALA A O 1
ATOM 723 N N . ARG A 1 80 ? 23.868 19.664 10.524 1.00 12.91 80 ARG A N 1
ATOM 724 C CA . ARG A 1 80 ? 24.226 20.785 11.386 1.00 14.22 80 ARG A CA 1
ATOM 725 C C . ARG A 1 80 ? 24.526 22.034 10.569 1.00 13.91 80 ARG A C 1
ATOM 726 O O . ARG A 1 80 ? 24.137 23.141 10.950 1.00 12.23 80 ARG A O 1
ATOM 734 N N . LEU A 1 81 ? 25.210 21.884 9.438 1.00 12.31 81 LEU A N 1
ATOM 735 C CA . LEU A 1 81 ? 25.469 23.029 8.570 1.00 10.35 81 LEU A CA 1
ATOM 736 C C . LEU A 1 81 ? 24.163 23.662 8.108 1.00 12.27 81 LEU A C 1
ATOM 737 O O . LEU A 1 81 ? 24.012 24.892 8.115 1.00 13.73 81 LEU A O 1
ATOM 742 N N . LEU A 1 82 ? 23.208 22.833 7.676 1.00 11.36 82 LEU A N 1
ATOM 743 C CA . LEU A 1 82 ? 21.924 23.367 7.235 1.00 12.27 82 LEU A CA 1
ATOM 744 C C . LEU A 1 82 ? 21.171 23.974 8.404 1.00 13.35 82 LEU A C 1
ATOM 745 O O . LEU A 1 82 ? 20.561 25.037 8.263 1.00 13.05 82 LEU A O 1
ATOM 750 N N . ALA A 1 83 ? 21.232 23.347 9.582 1.00 12.12 83 ALA A N 1
ATOM 751 C CA . ALA A 1 83 ? 20.540 23.923 10.730 1.00 12.31 83 ALA A CA 1
ATOM 752 C C . ALA A 1 83 ? 21.113 25.292 11.083 1.00 12.66 83 ALA A C 1
ATOM 753 O O . ALA A 1 83 ? 20.363 26.238 11.372 1.00 14.42 83 ALA A O 1
ATOM 755 N N . ARG A 1 84 ? 22.445 25.426 11.065 1.00 13.04 84 ARG A N 1
ATOM 756 C CA . ARG A 1 84 ? 23.046 26.722 11.353 1.00 12.71 84 ARG A CA 1
ATOM 757 C C . ARG A 1 84 ? 22.614 27.758 10.330 1.00 13.76 84 ARG A C 1
ATOM 758 O O . ARG A 1 84 ? 22.329 28.909 10.684 1.00 16.20 84 ARG A O 1
ATOM 766 N N . THR A 1 85 ? 22.550 27.364 9.068 1.00 13.15 85 THR A N 1
ATOM 767 C CA . THR A 1 85 ? 22.211 28.305 8.005 1.00 12.64 85 THR A CA 1
ATOM 768 C C . THR A 1 85 ? 20.811 28.855 8.196 1.00 15.70 85 THR A C 1
ATOM 769 O O . THR A 1 85 ? 20.556 30.044 7.954 1.00 17.53 85 THR A O 1
ATOM 773 N N . PHE A 1 86 ? 19.887 28.014 8.654 1.00 13.13 86 PHE A N 1
ATOM 774 C CA . PHE A 1 86 ? 18.481 28.394 8.712 1.00 14.26 86 PHE A CA 1
ATOM 775 C C . PHE A 1 86 ? 17.986 28.657 10.134 1.00 14.81 86 PHE A C 1
ATOM 776 O O . PHE A 1 86 ? 16.777 28.625 10.385 1.00 17.04 86 PHE A O 1
ATOM 784 N N . GLY A 1 87 ? 18.889 28.953 11.054 1.00 13.79 87 GLY A N 1
ATOM 785 C CA . G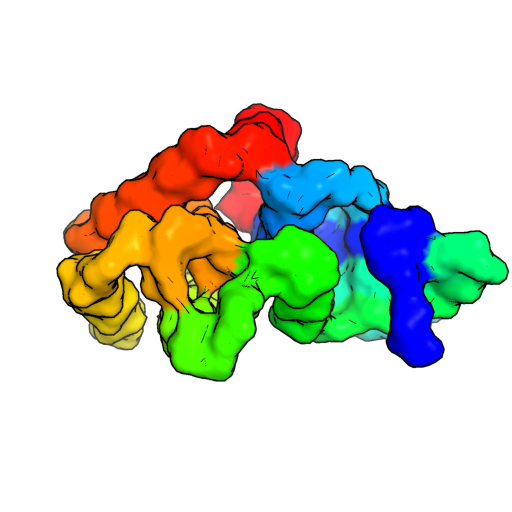LY A 1 87 ? 18.482 29.406 12.374 1.00 15.69 87 GLY A CA 1
ATOM 786 C C . GLY A 1 87 ? 17.917 28.319 13.266 1.00 17.54 87 GLY A C 1
ATOM 787 O O . GLY A 1 87 ? 17.117 28.611 14.171 1.00 17.61 87 GLY A O 1
ATOM 788 N N A LEU A 1 88 ? 18.296 27.062 13.022 0.54 14.53 88 LEU A N 1
ATOM 789 N N B LEU A 1 88 ? 18.320 27.071 13.048 0.46 14.51 88 LEU A N 1
ATOM 790 C CA A LEU A 1 88 ? 17.786 25.900 13.740 0.54 14.53 88 LEU A CA 1
ATOM 791 C CA B LEU A 1 88 ? 17.782 25.926 13.770 0.46 14.65 88 LEU A CA 1
ATOM 792 C C A LEU A 1 88 ? 18.853 25.282 14.632 0.54 14.27 88 LEU A C 1
ATOM 793 C C B LEU A 1 88 ? 18.863 25.278 14.621 0.46 14.27 88 LEU A C 1
ATOM 794 O O A LEU A 1 88 ? 18.780 24.096 14.948 0.54 13.95 88 LEU A O 1
ATOM 795 O O B LEU A 1 88 ? 18.811 24.084 14.904 0.46 13.98 88 LEU A O 1
ATOM 804 N N . TYR A 1 89 ? 19.856 26.064 15.039 1.00 13.66 89 TYR A N 1
ATOM 805 C CA . TYR A 1 89 ? 20.967 25.527 15.817 1.00 12.69 89 TYR A CA 1
ATOM 806 C C . TYR A 1 89 ? 21.311 26.394 17.020 1.00 14.22 89 TYR A C 1
ATOM 807 O O . TYR A 1 89 ? 22.473 26.440 17.443 1.00 15.85 89 TYR A O 1
ATOM 816 N N . GLY A 1 90 ? 20.318 27.072 17.586 1.00 16.07 90 GLY A N 1
ATOM 817 C CA . GLY A 1 90 ? 20.529 27.871 18.787 1.00 17.53 90 GLY A CA 1
ATOM 818 C C . GLY A 1 90 ? 21.322 29.139 18.540 1.00 16.98 90 GLY A C 1
ATOM 819 O O . GLY A 1 90 ? 21.725 29.459 17.427 1.00 19.65 90 GLY A O 1
ATOM 820 N N . ASP A 1 91 ? 21.564 29.862 19.644 1.00 17.77 91 ASP A N 1
ATOM 821 C CA . ASP A 1 91 ? 22.130 31.204 19.600 1.00 23.12 91 ASP A CA 1
ATOM 822 C C . ASP A 1 91 ? 23.442 31.345 20.351 1.00 22.59 91 ASP A C 1
ATOM 823 O O . ASP A 1 91 ? 24.117 32.367 20.186 1.00 24.51 91 ASP A O 1
ATOM 828 N N . ASN A 1 92 ? 23.822 30.365 21.164 1.00 18.68 92 ASN A N 1
ATOM 829 C CA . ASN A 1 92 ? 25.060 30.447 21.923 1.00 18.24 92 ASN A CA 1
ATOM 830 C C . ASN A 1 92 ? 25.513 29.039 22.261 1.00 17.54 92 ASN A C 1
ATOM 831 O O . ASN A 1 92 ? 24.788 28.061 22.048 1.00 15.93 92 ASN A O 1
ATOM 836 N N . ALA A 1 93 ? 26.737 28.948 22.785 1.00 17.38 93 ALA A N 1
ATOM 837 C CA . ALA A 1 93 ? 27.349 27.637 22.996 1.00 16.78 93 ALA A CA 1
ATOM 838 C C . ALA A 1 93 ? 26.623 26.838 24.067 1.00 15.16 93 ALA A C 1
ATOM 839 O O . ALA A 1 93 ? 26.623 25.602 24.023 1.00 15.90 93 ALA A O 1
ATOM 841 N N . ALA A 1 94 ? 26.010 27.516 25.039 1.00 15.57 94 ALA A N 1
ATOM 842 C CA . ALA A 1 94 ? 25.276 26.800 26.078 1.00 15.16 94 ALA A CA 1
ATOM 843 C C . ALA A 1 94 ? 24.041 26.125 25.507 1.00 16.25 94 ALA A C 1
ATOM 844 O O . ALA A 1 94 ? 23.759 24.954 25.810 1.00 16.12 94 ALA A O 1
ATOM 846 N N A GLU A 1 95 ? 23.297 26.841 24.678 0.15 16.66 95 GLU A N 1
ATOM 847 N N B GLU A 1 95 ? 23.283 26.842 24.666 0.85 16.57 95 GLU A N 1
ATOM 848 C CA A GLU A 1 95 ? 22.177 26.212 24.008 0.15 16.13 95 GLU A CA 1
ATOM 849 C CA B GLU A 1 95 ? 22.159 26.213 23.973 0.85 16.02 95 GLU A CA 1
ATOM 850 C C A GLU A 1 95 ? 22.654 25.061 23.132 0.15 13.65 95 GLU A C 1
ATOM 851 C C B GLU A 1 95 ? 22.629 25.076 23.084 0.85 13.52 95 GLU A C 1
ATOM 852 O O A GLU A 1 95 ? 22.024 23.996 23.094 0.15 13.67 95 GLU A O 1
ATOM 853 O O B GLU A 1 95 ? 21.980 24.021 23.011 0.85 13.59 95 GLU A O 1
ATOM 864 N N . VAL A 1 96 ? 23.762 25.261 22.410 1.00 13.67 96 VAL A N 1
ATOM 865 C CA . VAL A 1 96 ? 24.268 24.225 21.522 1.00 13.77 96 VAL A CA 1
ATOM 866 C C . VAL A 1 96 ? 24.665 22.994 22.320 1.00 13.05 96 VAL A C 1
ATOM 867 O O . VAL A 1 96 ? 24.493 21.868 21.851 1.00 13.05 96 VAL A O 1
ATOM 871 N N . TYR A 1 97 ? 25.196 23.174 23.535 1.00 12.71 97 TYR A N 1
ATOM 872 C CA . TYR A 1 97 ? 25.467 21.998 24.361 1.00 13.54 97 TYR A CA 1
ATOM 873 C C . TYR A 1 97 ? 24.193 21.185 24.592 1.00 14.05 97 TYR A C 1
ATOM 874 O O . TYR A 1 97 ? 24.206 19.940 24.521 1.00 12.94 97 TYR A O 1
ATOM 883 N N . LEU A 1 98 ? 23.076 21.858 24.887 1.00 12.17 98 LEU A N 1
ATOM 884 C CA . LEU A 1 98 ? 21.821 21.136 25.060 1.00 11.79 98 LEU A CA 1
ATOM 885 C C . LEU A 1 98 ? 21.433 20.394 23.787 1.00 11.80 98 LEU A C 1
ATOM 886 O O . LEU A 1 98 ? 20.978 19.237 23.851 1.00 13.09 98 LEU A O 1
ATOM 891 N N . ILE A 1 99 ? 21.583 21.038 22.622 1.00 12.17 99 ILE A N 1
ATOM 892 C CA . ILE A 1 99 ? 21.288 20.358 21.357 1.00 14.46 99 ILE A CA 1
ATOM 893 C C . ILE A 1 99 ? 22.143 19.114 21.218 1.00 13.17 99 ILE A C 1
ATOM 894 O O . ILE A 1 99 ? 21.653 18.034 20.859 1.00 12.54 99 ILE A O 1
ATOM 899 N N . GLU A 1 100 ? 23.453 19.269 21.432 1.00 11.50 100 GLU A N 1
ATOM 900 C CA . GLU A 1 100 ? 24.406 18.218 21.107 1.00 13.29 100 GLU A CA 1
ATOM 901 C C . GLU A 1 100 ? 24.406 17.116 22.148 1.00 12.32 100 GLU A C 1
ATOM 902 O O . GLU A 1 100 ? 24.656 15.957 21.807 1.00 14.11 100 GLU A O 1
ATOM 908 N N A ARG A 1 101 ? 24.118 17.435 23.408 0.53 12.06 101 ARG A N 1
ATOM 909 N N B ARG A 1 101 ? 24.102 17.441 23.407 0.47 12.08 101 ARG A N 1
ATOM 910 C CA A ARG A 1 101 ? 23.935 16.371 24.389 0.53 13.54 101 ARG A CA 1
ATOM 911 C CA B ARG A 1 101 ? 23.925 16.397 24.413 0.47 13.54 101 ARG A CA 1
ATOM 912 C C A ARG A 1 101 ? 22.764 15.489 23.991 0.53 13.40 101 ARG A C 1
ATOM 913 C C B ARG A 1 101 ? 22.754 15.504 24.044 0.47 13.34 101 ARG A C 1
ATOM 914 O O A ARG A 1 101 ? 22.878 14.255 23.947 0.53 13.72 101 ARG A O 1
ATOM 915 O O B ARG A 1 101 ? 22.852 14.268 24.089 0.47 14.13 101 ARG A O 1
ATOM 930 N N . MET A 1 102 ? 21.632 16.113 23.653 1.00 13.05 102 MET A N 1
ATOM 931 C CA A MET A 1 102 ? 20.461 15.342 23.252 0.00 13.67 102 MET A CA 1
ATOM 932 C CA B MET A 1 102 ? 20.480 15.311 23.269 1.00 13.53 102 MET A CA 1
ATOM 933 C C . MET A 1 102 ? 20.729 14.568 21.970 1.00 15.25 102 MET A C 1
ATOM 934 O O . MET A 1 102 ? 20.367 13.397 21.855 1.00 14.75 102 MET A O 1
ATOM 943 N N . ASN A 1 103 ? 21.354 15.205 20.991 1.00 14.00 103 ASN A N 1
ATOM 944 C CA . ASN A 1 103 ? 21.615 14.492 19.745 1.00 15.37 103 ASN A CA 1
ATOM 945 C C . ASN A 1 103 ? 22.587 13.345 19.939 1.00 17.19 103 ASN A C 1
ATOM 946 O O . ASN A 1 103 ? 22.481 12.334 19.239 1.00 16.36 103 ASN A O 1
ATOM 951 N N . SER A 1 104 ? 23.516 13.454 20.887 1.00 15.79 104 SER A N 1
ATOM 952 C CA . SER A 1 104 ? 24.391 12.325 21.167 1.00 17.17 104 SER A CA 1
ATOM 953 C C . SER A 1 104 ? 23.582 11.143 21.667 1.00 18.09 104 SER A C 1
ATOM 954 O O . SER A 1 104 ? 23.789 10.007 21.220 1.00 19.32 104 SER A O 1
ATOM 957 N N . LEU A 1 105 ? 22.639 11.392 22.578 1.00 15.16 105 LEU A N 1
ATOM 958 C CA . LEU A 1 105 ? 21.813 10.323 23.122 1.00 16.69 105 LEU A CA 1
ATOM 959 C C . LEU A 1 105 ? 20.913 9.726 22.051 1.00 20.15 105 LEU A C 1
ATOM 960 O O . LEU A 1 105 ? 20.833 8.501 21.908 1.00 20.10 105 LEU A O 1
ATOM 965 N N . THR A 1 106 ? 20.224 10.574 21.287 1.00 17.06 106 THR A N 1
ATOM 966 C CA . THR A 1 106 ? 19.272 10.060 20.306 1.00 16.62 106 THR A CA 1
ATOM 967 C C . THR A 1 106 ? 19.972 9.429 19.108 1.00 18.74 106 THR A C 1
ATOM 968 O O . THR A 1 106 ? 19.489 8.420 18.580 1.00 20.01 106 THR A O 1
ATOM 972 N N . SER A 1 107 ? 21.121 9.966 18.679 1.00 17.22 107 SER A N 1
ATOM 973 C CA . SER A 1 107 ? 21.879 9.313 17.609 1.00 19.43 107 SER A CA 1
ATOM 974 C C . SER A 1 107 ? 22.362 7.936 18.040 1.00 21.69 107 SER A C 1
ATOM 975 O O . SER A 1 107 ? 22.309 6.971 17.256 1.00 22.33 107 SER A O 1
ATOM 978 N N . SER A 1 108 ? 22.877 7.832 19.266 1.00 20.65 108 SER A N 1
ATOM 979 C CA . SER A 1 108 ? 23.347 6.543 19.760 1.00 22.79 108 SER A CA 1
ATOM 980 C C . SER A 1 108 ? 22.198 5.559 19.870 1.00 25.34 108 SER A C 1
ATOM 981 O O . SER A 1 108 ? 22.326 4.403 19.453 1.00 23.57 108 SER A O 1
ATOM 984 N N . LEU A 1 109 ? 21.052 6.004 20.394 1.00 21.24 109 LEU A N 1
ATOM 985 C CA . LEU A 1 109 ? 19.903 5.112 20.496 1.00 20.56 109 LEU A CA 1
ATOM 986 C C . LEU A 1 109 ? 19.430 4.672 19.117 1.00 21.93 109 LEU A C 1
ATOM 987 O O . LEU A 1 109 ? 19.137 3.490 18.905 1.00 23.83 109 LEU A O 1
ATOM 992 N N . LEU A 1 110 ? 19.393 5.597 18.151 1.00 18.70 110 LEU A N 1
ATOM 993 C CA . LEU A 1 110 ? 19.018 5.237 16.782 1.00 1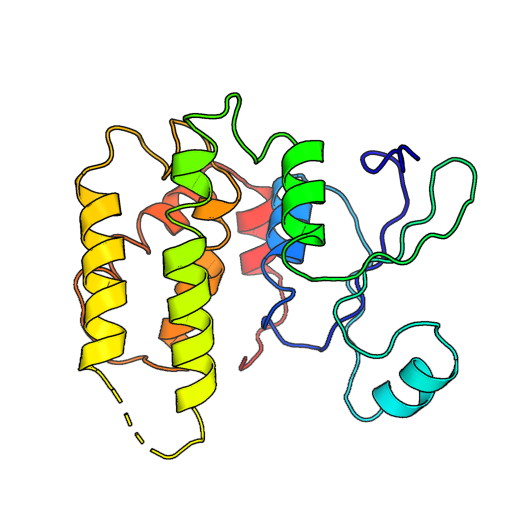9.05 110 LEU A CA 1
ATOM 994 C C . LEU A 1 110 ? 19.919 4.144 16.232 1.00 23.38 110 LEU A C 1
ATOM 995 O O . LEU A 1 110 ? 19.434 3.153 15.671 1.00 24.28 110 LEU A O 1
ATOM 1000 N N . GLU A 1 111 ? 21.235 4.325 16.344 1.00 20.33 111 GLU A N 1
ATOM 1001 C CA . GLU A 1 111 ? 22.164 3.334 15.798 1.00 25.11 111 GLU A CA 1
ATOM 1002 C C . GLU A 1 111 ? 22.032 1.984 16.508 1.00 25.72 111 GLU A C 1
ATOM 1003 O O . GLU A 1 111 ? 22.173 0.930 15.868 1.00 28.80 111 GLU A O 1
ATOM 1009 N N . GLU A 1 112 ? 21.749 1.988 17.815 1.00 24.88 112 GLU A N 1
ATOM 1010 C CA . GLU A 1 112 ? 21.514 0.734 18.536 1.00 25.91 112 GLU A CA 1
ATOM 1011 C C . GLU A 1 112 ? 20.244 0.043 18.055 1.00 32.79 112 GLU A C 1
ATOM 1012 O O . GLU A 1 112 ? 20.211 -1.187 17.916 1.00 37.70 112 GLU A O 1
ATOM 1018 N N . ILE A 1 113 ? 19.182 0.813 17.820 1.00 22.83 113 ILE A N 1
ATOM 1019 C CA . ILE A 1 113 ? 17.940 0.235 17.318 1.00 24.85 113 ILE A CA 1
ATOM 1020 C C . ILE A 1 113 ? 18.150 -0.335 15.923 1.00 33.63 113 ILE A C 1
ATOM 1021 O O . ILE A 1 113 ? 17.700 -1.447 15.617 1.00 33.06 113 ILE A O 1
ATOM 1026 N N . TYR A 1 114 ? 18.842 0.414 15.057 1.00 28.73 114 TYR A N 1
ATOM 1027 C CA . TYR A 1 114 ? 19.111 -0.072 13.706 1.00 33.58 114 TYR A CA 1
ATOM 1028 C C . TYR A 1 114 ? 19.855 -1.400 13.736 1.00 41.05 114 TYR A C 1
ATOM 1029 O O . TYR A 1 114 ? 19.561 -2.304 12.944 1.00 48.51 114 TYR A O 1
ATOM 1038 N N . ALA A 1 115 ? 20.826 -1.534 14.644 1.00 36.18 115 ALA A N 1
ATOM 1039 C CA . ALA A 1 115 ? 21.674 -2.719 14.680 1.00 45.82 115 ALA A CA 1
ATOM 1040 C C . ALA A 1 115 ? 20.955 -3.951 15.215 1.00 60.29 115 ALA A C 1
ATOM 1041 O O . ALA A 1 115 ? 21.417 -5.072 14.976 1.00 70.11 115 ALA A O 1
ATOM 1043 N N . LEU A 1 116 ? 19.843 -3.777 15.923 1.00 47.55 116 LEU A N 1
ATOM 1044 C CA . LEU A 1 116 ? 19.124 -4.893 16.524 1.00 65.13 116 LEU A CA 1
ATOM 1045 C C . LEU A 1 116 ? 17.987 -5.411 15.656 1.00 69.19 116 LEU A C 1
ATOM 1046 O O . LEU A 1 116 ? 17.339 -6.393 16.034 1.00 74.04 116 LEU A O 1
ATOM 1051 N N . GLY A 1 117 ? 17.730 -4.779 14.510 1.00 60.46 117 GLY A N 1
ATOM 1052 C CA . GLY A 1 117 ? 16.616 -5.205 13.679 1.00 65.15 117 GLY A CA 1
ATOM 1053 C C . GLY A 1 117 ? 16.763 -6.633 13.191 1.00 80.33 117 GLY A C 1
ATOM 1054 O O . GLY A 1 117 ? 15.833 -7.436 13.293 1.00 87.67 117 GLY A O 1
ATOM 1055 N N . LEU A 1 118 ? 17.939 -6.972 12.657 1.00 83.37 118 LEU A N 1
ATOM 1056 C CA . LEU A 1 118 ? 18.179 -8.295 12.098 1.00 93.15 118 LEU A CA 1
ATOM 1057 C C . LEU A 1 118 ? 19.296 -9.081 12.771 1.00 101.95 118 LEU A C 1
ATOM 1058 O O . LEU A 1 118 ? 19.489 -10.252 12.423 1.00 105.35 118 LEU A O 1
ATOM 1063 N N . LYS A 1 119 ? 20.038 -8.481 13.709 1.00 100.04 119 LYS A N 1
ATOM 1064 C CA . LYS A 1 119 ? 21.115 -9.204 14.383 1.00 107.96 119 LYS A CA 1
ATOM 1065 C C . LYS A 1 119 ? 20.606 -10.486 15.032 1.00 120.11 119 LYS A C 1
ATOM 1066 O O . LYS A 1 119 ? 21.250 -11.538 14.941 1.00 118.42 119 LYS A O 1
ATOM 1072 N N . LYS A 1 120 ? 19.446 -10.419 15.682 1.00 119.35 120 LYS A N 1
ATOM 1073 C CA . LYS A 1 120 ? 18.852 -11.594 16.308 1.00 118.58 120 LYS A CA 1
ATOM 10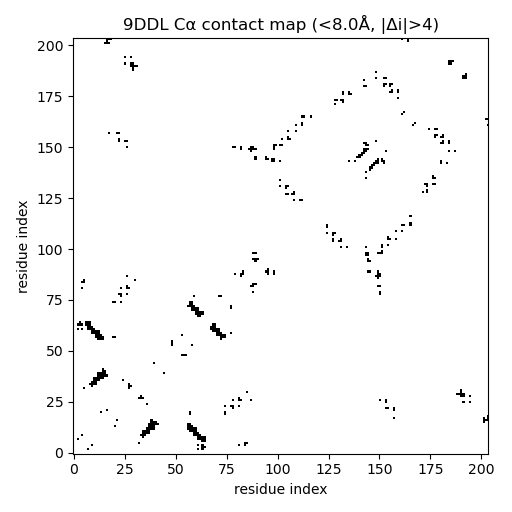74 C C . LYS A 1 120 ? 17.407 -11.784 15.862 1.00 116.86 120 LYS A C 1
ATOM 1075 O O . LYS A 1 120 ? 16.939 -12.921 15.746 1.00 118.52 120 LYS A O 1
ATOM 1081 N N . GLU A 1 129 ? 19.105 -6.783 24.960 1.00 102.16 129 GLU A N 1
ATOM 1082 C CA . GLU A 1 129 ? 19.547 -5.400 24.748 1.00 96.74 129 GLU A CA 1
ATOM 1083 C C . GLU A 1 129 ? 18.611 -4.312 25.265 1.00 82.90 129 GLU A C 1
ATOM 1084 O O . GLU A 1 129 ? 18.971 -3.130 25.243 1.00 77.18 129 GLU A O 1
ATOM 1090 N N . ALA A 1 130 ? 17.416 -4.692 25.724 1.00 80.07 130 ALA A N 1
ATOM 1091 C CA . ALA A 1 130 ? 16.537 -3.747 26.399 1.00 79.52 130 ALA A CA 1
ATOM 1092 C C . ALA A 1 130 ? 17.259 -2.978 27.498 1.00 76.24 130 ALA A C 1
ATOM 1093 O O . ALA A 1 130 ? 16.861 -1.859 27.822 1.00 72.92 130 ALA A O 1
ATOM 1095 N N . GLU A 1 131 ? 18.323 -3.547 28.076 1.00 76.76 131 GLU A N 1
ATOM 1096 C CA . GLU A 1 131 ? 19.106 -2.829 29.085 1.00 77.21 131 GLU A CA 1
ATOM 1097 C C . GLU A 1 131 ? 19.846 -1.637 28.491 1.00 70.09 131 GLU A C 1
ATOM 1098 O O . GLU A 1 131 ? 19.719 -0.506 28.977 1.00 55.95 131 GLU A O 1
ATOM 1104 N N . HIS A 1 132 ? 20.665 -1.877 27.464 1.00 74.62 132 HIS A N 1
ATOM 1105 C CA . HIS A 1 132 ? 21.366 -0.771 26.821 1.00 70.59 132 HIS A CA 1
ATOM 1106 C C . HIS A 1 132 ? 20.375 0.209 26.205 1.00 59.45 132 HIS A C 1
ATOM 1107 O O . HIS A 1 132 ? 20.565 1.431 26.279 1.00 49.49 132 HIS A O 1
ATOM 1114 N N . LEU A 1 133 ? 19.297 -0.312 25.617 1.00 54.55 133 LEU A N 1
ATOM 1115 C CA . LEU A 1 133 ? 18.249 0.557 25.098 1.00 40.39 133 LEU A CA 1
ATOM 1116 C C . LEU A 1 133 ? 17.607 1.356 26.225 1.00 37.44 133 LEU A C 1
ATOM 1117 O O . LEU A 1 133 ? 17.385 2.565 26.088 1.00 33.88 133 LEU A O 1
ATOM 1122 N N . HIS A 1 134 ? 17.309 0.695 27.352 1.00 38.94 134 HIS A N 1
ATOM 1123 C CA . HIS A 1 134 ? 16.654 1.362 28.479 1.00 40.26 134 HIS A CA 1
ATOM 1124 C C . HIS A 1 134 ? 17.519 2.482 29.033 1.00 31.03 134 HIS A C 1
ATOM 1125 O O . HIS A 1 134 ? 17.001 3.509 29.483 1.00 33.78 134 HIS A O 1
ATOM 1132 N N . GLU A 1 135 ? 18.839 2.291 29.023 1.00 31.91 135 GLU A N 1
ATOM 1133 C CA . GLU A 1 135 ? 19.748 3.315 29.521 1.00 32.43 135 GLU A CA 1
ATOM 1134 C C . GLU A 1 135 ? 19.584 4.613 28.734 1.00 30.05 135 GLU A C 1
ATOM 1135 O O . GLU A 1 135 ? 19.384 5.687 29.316 1.00 26.20 135 GLU A O 1
ATOM 1141 N N . TYR A 1 136 ? 19.630 4.523 27.403 1.00 27.19 136 TYR A N 1
ATOM 1142 C CA . TYR A 1 136 ? 19.428 5.712 26.574 1.00 22.70 136 TYR A CA 1
ATOM 1143 C C . TYR A 1 136 ? 18.038 6.290 26.780 1.00 23.19 136 TYR A C 1
ATOM 1144 O O . TYR A 1 136 ? 17.882 7.511 26.912 1.00 23.10 136 TYR A O 1
ATOM 1153 N N . MET A 1 137 ? 17.015 5.435 26.797 1.00 27.40 137 MET A N 1
ATOM 1154 C CA . MET A 1 137 ? 15.653 5.934 26.929 1.00 24.56 137 MET A CA 1
ATOM 1155 C C . MET A 1 137 ? 15.463 6.651 28.255 1.00 31.58 137 MET A C 1
ATOM 1156 O O . MET A 1 137 ? 14.802 7.695 28.313 1.00 24.41 137 MET A O 1
ATOM 1161 N N . ASN A 1 138 ? 16.060 6.124 29.329 1.00 29.63 138 ASN A N 1
ATOM 1162 C CA . ASN A 1 138 ? 15.943 6.798 30.614 1.00 27.61 138 ASN A CA 1
ATOM 1163 C C . ASN A 1 138 ? 16.655 8.144 30.602 1.00 25.17 138 ASN A C 1
ATOM 1164 O O . ASN A 1 138 ? 16.137 9.123 31.150 1.00 24.52 138 ASN A O 1
ATOM 1169 N N . ALA A 1 139 ? 17.849 8.207 29.999 1.00 21.05 139 ALA A N 1
ATOM 1170 C CA . ALA A 1 139 ? 18.579 9.474 29.930 1.00 22.91 139 ALA A CA 1
ATOM 1171 C C . ALA A 1 139 ? 17.798 10.511 29.134 1.00 22.20 139 ALA A C 1
ATOM 1172 O O . ALA A 1 139 ? 17.706 11.676 29.535 1.00 20.81 139 ALA A O 1
ATOM 1174 N N . ILE A 1 140 ? 17.227 10.100 28.004 1.00 20.40 140 ILE A N 1
ATOM 1175 C CA . ILE A 1 140 ? 16.438 11.012 27.185 1.00 18.66 140 ILE A CA 1
ATOM 1176 C C . ILE A 1 140 ? 15.205 11.471 27.948 1.00 20.63 140 ILE A C 1
ATOM 1177 O O . ILE A 1 140 ? 14.896 12.668 28.006 1.00 21.81 140 ILE A O 1
ATOM 1182 N N . GLU A 1 141 ? 14.482 10.529 28.554 1.00 24.65 141 GLU A N 1
ATOM 1183 C CA . GLU A 1 141 ? 13.288 10.899 29.304 1.00 22.85 141 GLU A CA 1
ATOM 1184 C C . GLU A 1 141 ? 13.636 11.857 30.432 1.00 23.83 141 GLU A C 1
ATOM 1185 O O . GLU A 1 141 ? 12.918 12.836 30.676 1.00 24.03 141 GLU A O 1
ATOM 1191 N N . MET A 1 142 ? 14.773 11.628 31.079 1.00 24.37 142 MET A N 1
ATOM 1192 C CA . MET A 1 142 ? 15.192 12.463 32.194 1.00 28.10 142 MET A CA 1
ATOM 1193 C C . MET A 1 142 ? 15.469 13.894 31.732 1.00 27.18 142 MET A C 1
ATOM 1194 O O . MET A 1 142 ? 14.990 14.861 32.336 1.00 24.58 142 MET A O 1
ATOM 1199 N N . ALA A 1 143 ? 16.231 14.048 30.646 1.00 22.80 143 ALA A N 1
ATOM 1200 C CA . ALA A 1 143 ? 16.503 15.382 30.113 1.00 23.29 143 ALA A CA 1
ATOM 1201 C C . ALA A 1 143 ? 15.225 16.079 29.675 1.00 20.71 143 ALA A C 1
ATOM 1202 O O . ALA A 1 143 ? 15.083 17.299 29.838 1.00 21.44 143 ALA A O 1
ATOM 1204 N N . LEU A 1 144 ? 14.291 15.332 29.089 1.00 21.47 144 LEU A N 1
ATOM 1205 C CA . LEU A 1 144 ? 13.049 15.957 28.658 1.00 18.56 144 LEU A CA 1
ATOM 1206 C C . LEU A 1 144 ? 12.218 16.420 29.848 1.00 25.05 144 LEU A C 1
ATOM 1207 O O . LEU A 1 144 ? 11.594 17.484 29.789 1.00 21.04 144 LEU A O 1
ATOM 1212 N N . LYS A 1 145 ? 12.191 15.642 30.940 1.00 23.65 145 LYS A N 1
ATOM 1213 C CA . LYS A 1 145 ? 11.438 16.093 32.109 1.00 26.48 145 LYS A CA 1
ATOM 1214 C C . LYS A 1 145 ? 12.103 17.254 32.841 1.00 25.32 145 LYS A C 1
ATOM 1215 O O . LYS A 1 145 ? 11.400 18.099 33.409 1.00 29.38 145 LYS A O 1
ATOM 1221 N N . GLU A 1 146 ? 13.429 17.322 32.844 1.00 21.64 146 GLU A N 1
ATOM 1222 C CA . GLU A 1 146 ? 14.132 18.373 33.575 1.00 23.37 146 GLU A CA 1
ATOM 1223 C C . GLU A 1 146 ? 14.183 19.718 32.855 1.00 22.28 146 GLU A C 1
ATOM 1224 O O . GLU A 1 146 ? 14.520 20.734 33.485 1.00 21.61 146 GLU A O 1
ATOM 1230 N N . ARG A 1 147 ? 13.894 19.757 31.559 1.00 20.49 147 ARG A N 1
ATOM 1231 C CA . ARG A 1 147 ? 14.116 20.988 30.812 1.00 16.21 147 ARG A CA 1
ATOM 1232 C C . ARG A 1 147 ? 13.204 22.108 31.303 1.00 16.17 147 ARG A C 1
ATOM 1233 O O . ARG A 1 147 ? 12.092 21.873 31.769 1.00 18.53 147 ARG A O 1
ATOM 1241 N N . LYS A 1 148 ? 13.708 23.336 31.201 1.00 16.05 148 LYS A N 1
ATOM 1242 C CA . LYS A 1 148 ? 12.951 24.522 31.587 1.00 16.69 148 LYS A CA 1
ATOM 1243 C C . LYS A 1 148 ? 12.604 25.346 30.358 1.00 15.53 148 LYS A C 1
ATOM 1244 O O . LYS A 1 148 ? 12.771 26.568 30.345 1.00 14.82 148 LYS A O 1
ATOM 1250 N N . SER A 1 149 ? 12.126 24.676 29.315 1.00 14.56 149 SER A N 1
ATOM 1251 C CA . SER A 1 149 ? 11.757 25.328 28.062 1.00 15.40 149 SER A CA 1
ATOM 1252 C C . SER A 1 149 ? 10.831 24.398 27.300 1.00 12.28 149 SER A C 1
ATOM 1253 O O . SER A 1 149 ? 10.716 23.209 27.612 1.00 15.78 149 SER A O 1
ATOM 1256 N N . THR A 1 150 ? 10.185 24.958 26.272 1.00 13.82 150 THR A N 1
ATOM 1257 C CA . THR A 1 150 ? 9.211 24.181 25.516 1.00 14.40 150 THR A CA 1
ATOM 1258 C C . THR A 1 150 ? 9.902 23.129 24.661 1.00 11.83 150 THR A C 1
ATOM 1259 O O . THR A 1 150 ? 9.412 21.993 24.538 1.00 15.55 150 THR A O 1
ATOM 1263 N N . PHE A 1 151 ? 11.043 23.479 24.079 1.00 12.98 151 PHE A N 1
ATOM 1264 C CA . PHE A 1 151 ? 11.820 22.567 23.249 1.00 13.38 151 PHE A CA 1
ATOM 1265 C C . PHE A 1 151 ? 13.112 22.201 23.959 1.00 13.28 151 PHE A C 1
ATOM 1266 O O . PHE A 1 151 ? 13.403 22.651 25.069 1.00 14.66 151 PHE A O 1
ATOM 1274 N N . ILE A 1 152 ? 13.878 21.316 23.332 1.00 14.16 152 ILE A N 1
ATOM 1275 C CA . ILE A 1 152 ? 15.007 20.698 24.024 1.00 14.70 152 ILE A CA 1
ATOM 1276 C C . ILE A 1 152 ? 16.026 21.743 24.463 1.00 15.17 152 ILE A C 1
ATOM 1277 O O . ILE A 1 152 ? 16.603 21.640 25.559 1.00 15.87 152 ILE A O 1
ATOM 1282 N N . ALA A 1 153 ? 16.297 22.742 23.626 1.00 14.01 153 ALA A N 1
ATOM 1283 C CA . ALA A 1 153 ? 17.400 23.656 23.885 1.00 17.19 153 ALA A CA 1
ATOM 1284 C C . ALA A 1 153 ? 16.932 25.067 24.169 1.00 19.89 153 ALA A C 1
ATOM 1285 O O . ALA A 1 153 ? 17.758 25.979 24.307 1.00 20.24 153 ALA A O 1
ATOM 1287 N N . GLY A 1 154 ? 15.630 25.272 24.299 1.00 15.01 154 GLY A N 1
ATOM 1288 C CA . GLY A 1 154 ? 15.127 26.600 24.489 1.00 15.89 154 GLY A CA 1
ATOM 1289 C C . GLY A 1 154 ? 13.696 26.705 24.025 1.00 16.09 154 GLY A C 1
ATOM 1290 O O . GLY A 1 154 ? 12.995 25.701 23.839 1.00 14.51 154 GLY A O 1
ATOM 1291 N N . PRO A 1 155 ? 13.223 27.944 23.849 1.00 15.35 155 PRO A N 1
ATOM 1292 C CA . PRO A 1 155 ? 11.815 28.157 23.499 1.00 15.26 155 PRO A CA 1
ATOM 1293 C C . PRO A 1 155 ? 11.469 27.844 22.057 1.00 16.34 155 PRO A C 1
ATOM 1294 O O . PRO A 1 155 ? 10.273 27.835 21.723 1.00 17.54 155 PRO A O 1
ATOM 1298 N N . ARG A 1 156 ? 12.463 27.585 21.202 1.00 14.97 156 ARG A N 1
ATOM 1299 C CA . ARG A 1 156 ? 12.215 27.380 19.784 1.00 17.58 156 ARG A CA 1
ATOM 1300 C C . ARG A 1 156 ? 12.870 26.077 19.327 1.00 14.23 156 ARG A C 1
ATOM 1301 O O . ARG A 1 156 ? 13.864 25.625 19.896 1.00 14.73 156 ARG A O 1
ATOM 1309 N N . VAL A 1 157 ? 12.308 25.515 18.250 1.00 14.01 157 VAL A N 1
ATOM 1310 C CA . VAL A 1 157 ? 12.767 24.241 17.693 1.00 12.96 157 VAL A CA 1
ATOM 1311 C C . VAL A 1 157 ? 14.181 24.372 17.176 1.00 12.89 157 VAL A C 1
ATOM 1312 O O . VAL A 1 157 ? 14.548 25.374 16.539 1.00 14.67 157 VAL A O 1
ATOM 1316 N N . THR A 1 158 ? 14.984 23.356 17.462 1.00 12.34 158 THR A N 1
ATOM 1317 C CA . THR A 1 158 ? 16.321 23.224 16.906 1.00 13.02 158 THR A CA 1
ATOM 1318 C C . THR A 1 158 ? 16.474 21.826 16.315 1.00 11.87 158 THR A C 1
ATOM 1319 O O . THR A 1 158 ? 15.561 20.988 16.352 1.00 13.66 158 THR A O 1
ATOM 1323 N N . LEU A 1 159 ? 17.670 21.573 15.774 1.00 12.12 159 LEU A N 1
ATOM 1324 C CA . LEU A 1 159 ? 17.992 20.250 15.232 1.00 11.54 159 LEU A CA 1
ATOM 1325 C C . LEU A 1 159 ? 17.676 19.105 16.190 1.00 12.22 159 LEU A C 1
ATOM 1326 O O . LEU A 1 159 ? 17.281 18.022 15.740 1.00 13.15 159 LEU A O 1
ATOM 1331 N N . ALA A 1 160 ? 17.835 19.306 17.499 1.00 12.18 160 ALA A N 1
ATOM 1332 C CA . ALA A 1 160 ? 17.574 18.202 18.421 1.00 11.53 160 ALA A CA 1
ATOM 1333 C C . ALA A 1 160 ? 16.104 17.811 18.435 1.00 11.83 160 ALA A C 1
ATOM 1334 O O . ALA A 1 160 ? 15.785 16.617 18.533 1.00 12.31 160 ALA A O 1
ATOM 1336 N N . ASP A 1 161 ? 15.186 18.789 18.343 1.00 12.27 161 ASP A N 1
ATOM 1337 C CA . ASP A 1 161 ? 13.768 18.446 18.278 1.00 12.71 161 ASP A CA 1
ATOM 1338 C C . ASP A 1 161 ? 13.430 17.730 16.978 1.00 14.90 161 ASP A C 1
ATOM 1339 O O . ASP A 1 161 ? 12.556 16.862 16.961 1.00 14.33 161 ASP A O 1
ATOM 1344 N N . LEU A 1 162 ? 14.114 18.075 15.882 1.00 13.44 162 LEU A N 1
ATOM 1345 C CA . LEU A 1 162 ? 13.889 17.376 14.624 1.00 13.18 162 LEU A CA 1
ATOM 1346 C C . LEU A 1 162 ? 14.377 15.934 14.701 1.00 15.08 162 LEU A C 1
ATOM 1347 O O . LEU A 1 162 ? 13.737 15.025 14.149 1.00 15.36 162 LEU A O 1
ATOM 1352 N N A GLN A 1 163 ? 15.516 15.691 15.346 0.60 13.24 163 GLN A N 1
ATOM 1353 N N B GLN A 1 163 ? 15.511 15.708 15.373 0.40 13.25 163 GLN A N 1
ATOM 1354 C CA A GLN A 1 163 ? 15.975 14.310 15.419 0.60 14.38 163 GLN A CA 1
ATOM 1355 C CA B GLN A 1 163 ? 16.051 14.359 15.516 0.40 14.53 163 GLN A CA 1
ATOM 1356 C C A GLN A 1 163 ? 15.077 13.485 16.334 0.60 15.79 163 GLN A C 1
ATOM 1357 C C B GLN A 1 163 ? 15.156 13.498 16.395 0.40 15.68 163 GLN A C 1
ATOM 1358 O O A GLN A 1 163 ? 14.947 12.270 16.136 0.60 15.40 163 GLN A O 1
ATOM 1359 O O B GLN A 1 163 ? 15.128 12.271 16.241 0.40 15.92 163 GLN A O 1
ATOM 1370 N N . VAL A 1 164 ? 14.398 14.123 17.297 1.00 15.20 164 VAL A N 1
ATOM 1371 C CA . VAL A 1 164 ? 13.407 13.391 18.085 1.00 17.47 164 VAL A CA 1
ATOM 1372 C C . VAL A 1 164 ? 12.346 12.777 17.174 1.00 18.23 164 VAL A C 1
ATOM 1373 O O . VAL A 1 164 ? 11.875 11.654 17.407 1.00 19.23 164 VAL A O 1
ATOM 1377 N N . ILE A 1 165 ? 11.965 13.490 16.106 1.00 15.83 165 ILE A N 1
ATOM 1378 C CA . ILE A 1 165 ? 10.996 12.940 15.157 1.00 17.02 165 ILE A CA 1
ATOM 1379 C C . ILE A 1 165 ? 11.547 11.686 14.491 1.00 18.46 165 ILE A C 1
ATOM 1380 O O . ILE A 1 165 ? 10.848 10.677 14.344 1.00 19.46 165 ILE A O 1
ATOM 1385 N N . VAL A 1 166 ? 12.808 11.735 14.064 1.00 16.31 166 VAL A N 1
ATOM 1386 C CA . VAL A 1 166 ? 13.443 10.557 13.485 1.00 15.53 166 VAL A CA 1
ATOM 1387 C C . VAL A 1 166 ? 13.399 9.395 14.471 1.00 18.38 166 VAL A C 1
ATOM 1388 O O . VAL A 1 166 ? 13.130 8.246 14.091 1.00 20.02 166 VAL A O 1
ATOM 1392 N N . LEU A 1 167 ? 13.700 9.676 15.743 1.00 15.83 167 LEU A N 1
ATOM 1393 C CA . LEU A 1 167 ? 13.717 8.629 16.761 1.00 17.39 167 LEU A CA 1
ATOM 1394 C C . LEU A 1 167 ? 12.329 8.028 16.969 1.00 23.25 167 LEU A C 1
ATOM 1395 O O . LEU A 1 167 ? 12.190 6.803 17.043 1.00 20.76 167 LEU A O 1
ATOM 1400 N N . ILE A 1 168 ? 11.288 8.867 17.051 1.00 19.11 168 ILE A N 1
ATOM 1401 C CA . ILE A 1 168 ? 9.919 8.356 17.227 1.00 23.01 168 ILE A CA 1
ATOM 1402 C C . ILE A 1 168 ? 9.546 7.398 16.103 1.00 30.45 168 ILE A C 1
ATOM 1403 O O . ILE A 1 168 ? 9.034 6.290 16.339 1.00 26.66 168 ILE A O 1
ATOM 1408 N N A ASP A 1 169 ? 9.764 7.824 14.855 0.01 24.75 169 ASP A N 1
ATOM 1409 N N B ASP A 1 169 ? 9.780 7.814 14.860 0.99 24.35 169 ASP A N 1
ATOM 1410 C CA A ASP A 1 169 ? 9.391 6.997 13.711 0.01 28.71 169 ASP A CA 1
ATOM 1411 C CA B ASP A 1 169 ? 9.389 6.987 13.726 0.99 28.63 169 ASP A CA 1
ATOM 1412 C C A ASP A 1 169 ? 10.173 5.693 13.685 0.01 30.63 169 ASP A C 1
ATOM 1413 C C B ASP A 1 169 ? 10.167 5.683 13.705 0.99 30.76 169 ASP A C 1
ATOM 1414 O O A ASP A 1 169 ? 9.655 4.666 13.231 0.01 31.83 169 ASP A O 1
ATOM 1415 O O B ASP A 1 169 ? 9.638 4.642 13.293 0.99 31.93 169 ASP A O 1
ATOM 1424 N N . THR A 1 170 ? 11.415 5.712 14.168 1.00 23.26 170 THR A N 1
ATOM 1425 C CA . THR A 1 170 ? 12.197 4.491 14.243 1.00 22.05 170 THR A CA 1
ATOM 1426 C C . THR A 1 170 ? 11.681 3.568 15.343 1.00 29.68 170 THR A C 1
ATOM 1427 O O . THR A 1 170 ? 11.528 2.360 15.118 1.00 29.38 170 THR A O 1
ATOM 1431 N N . MET A 1 171 ? 11.391 4.108 16.535 1.00 24.65 171 MET A N 1
ATOM 1432 C CA . MET A 1 171 ? 10.795 3.258 17.570 1.00 25.56 171 MET A CA 1
ATOM 1433 C C . MET A 1 171 ? 9.442 2.690 17.145 1.00 33.30 171 MET A C 1
ATOM 1434 O O . MET A 1 171 ? 9.122 1.546 17.474 1.00 36.41 171 MET A O 1
ATOM 1439 N N . ASN A 1 172 ? 8.638 3.456 16.405 1.00 32.58 172 ASN A N 1
ATOM 1440 C CA . ASN A 1 172 ? 7.353 2.914 15.948 1.00 34.34 172 ASN A CA 1
ATOM 1441 C C . ASN A 1 172 ? 7.538 1.726 15.006 1.00 42.61 172 ASN A C 1
ATOM 1442 O O . ASN A 1 172 ? 6.750 0.771 15.039 1.00 41.01 172 ASN A O 1
ATOM 1447 N N . LYS A 1 173 ? 8.572 1.753 14.169 1.00 37.64 173 LYS A N 1
ATOM 1448 C CA . LYS A 1 173 ? 8.770 0.654 13.228 1.00 36.63 173 LYS A CA 1
ATOM 1449 C C . LYS A 1 173 ? 9.496 -0.521 13.874 1.00 35.70 173 LYS A C 1
ATOM 1450 O O . LYS A 1 173 ? 9.090 -1.676 13.709 1.00 46.67 173 LYS A O 1
ATOM 1456 N N . PHE A 1 174 ? 10.566 -0.247 14.621 1.00 34.54 174 PHE A N 1
ATOM 1457 C CA . PHE A 1 174 ? 11.390 -1.305 15.195 1.00 33.51 174 PHE A CA 1
ATOM 1458 C C . PHE A 1 174 ? 10.902 -1.790 16.559 1.00 43.54 174 PHE A C 1
ATOM 1459 O O . PHE A 1 174 ? 11.190 -2.934 16.933 1.00 41.52 174 PHE A O 1
ATOM 1467 N N . LEU A 1 175 ? 10.197 -0.956 17.326 1.00 39.91 175 LEU A N 1
ATOM 1468 C CA . LEU A 1 175 ? 9.770 -1.307 18.685 1.00 42.11 175 LEU A CA 1
ATOM 1469 C C . LEU A 1 175 ? 8.321 -0.880 18.907 1.00 47.14 175 LEU A C 1
ATOM 1470 O O . LEU A 1 175 ? 8.023 -0.089 19.808 1.00 48.22 175 LEU A O 1
ATOM 1475 N N . PRO A 1 176 ? 7.384 -1.409 18.111 1.00 46.22 176 PRO A N 1
ATOM 1476 C CA . PRO A 1 176 ? 6.008 -0.877 18.162 1.00 57.50 176 PRO A CA 1
ATOM 1477 C C . PRO A 1 176 ? 5.338 -1.017 19.518 1.00 58.79 176 PRO A C 1
ATOM 1478 O O . PRO A 1 176 ? 4.632 -0.100 19.955 1.00 59.51 176 PRO A O 1
ATOM 1482 N N . ASN A 1 177 ? 5.541 -2.142 20.199 1.00 62.76 177 ASN A N 1
ATOM 1483 C CA . ASN A 1 177 ? 4.836 -2.425 21.441 1.00 69.75 177 ASN A CA 1
ATOM 1484 C C . ASN A 1 177 ? 5.608 -2.015 22.687 1.00 69.04 177 ASN A C 1
ATOM 1485 O O . ASN A 1 177 ? 5.040 -2.061 23.784 1.00 75.60 177 ASN A O 1
ATOM 1490 N N . THR A 1 178 ? 6.877 -1.629 22.550 1.00 68.09 178 THR A N 1
ATOM 1491 C CA . THR A 1 178 ? 7.642 -1.131 23.687 1.00 66.95 178 THR A CA 1
ATOM 1492 C C . THR A 1 178 ? 6.884 0.007 24.357 1.00 67.77 178 THR A C 1
ATOM 1493 O O . THR A 1 178 ? 6.424 0.940 23.694 1.00 69.63 178 THR A O 1
ATOM 1497 N N . LYS A 1 179 ? 6.730 -0.087 25.675 1.00 64.41 179 LYS A N 1
ATOM 1498 C CA . LYS A 1 179 ? 5.929 0.863 26.444 1.00 69.51 179 LYS A CA 1
ATOM 1499 C C . LYS A 1 179 ? 6.818 1.509 27.503 1.00 67.69 179 LYS A C 1
ATOM 1500 O O . LYS A 1 179 ? 6.808 1.122 28.674 1.00 80.40 179 LYS A O 1
ATOM 1506 N N . HIS A 1 180 ? 7.592 2.502 27.076 1.00 59.06 180 HIS A N 1
ATOM 1507 C CA . HIS A 1 180 ? 8.465 3.277 27.942 1.00 48.90 180 HIS A CA 1
ATOM 1508 C C . HIS A 1 180 ? 7.911 4.693 28.028 1.00 44.89 180 HIS A C 1
ATOM 1509 O O . HIS A 1 180 ? 7.362 5.216 27.053 1.00 47.66 180 HIS A O 1
ATOM 1516 N N . GLU A 1 181 ? 8.048 5.312 29.206 1.00 46.92 181 GLU A N 1
ATOM 1517 C CA . GLU A 1 181 ? 7.531 6.666 29.387 1.00 45.21 181 GLU A CA 1
ATOM 1518 C C . GLU A 1 181 ? 8.244 7.679 28.502 1.00 37.06 181 GLU A C 1
ATOM 1519 O O . GLU A 1 181 ? 7.715 8.775 28.277 1.00 37.72 181 GLU A O 1
ATOM 1525 N N A CYS A 1 182 ? 9.434 7.349 27.992 0.51 36.32 182 CYS A N 1
ATOM 1526 N N B CYS A 1 182 ? 9.431 7.334 28.008 0.49 36.32 182 CYS A N 1
ATOM 1527 C CA A CYS A 1 182 ? 10.129 8.287 27.117 0.51 33.15 182 CYS A CA 1
ATOM 1528 C CA B CYS A 1 182 ? 10.156 8.217 27.107 0.49 33.16 182 CYS A CA 1
ATOM 1529 C C A CYS A 1 182 ? 9.371 8.506 25.814 0.51 32.45 182 CYS A C 1
ATOM 1530 C C B CYS A 1 182 ? 9.348 8.505 25.849 0.49 32.47 182 CYS A C 1
ATOM 1531 O O A CYS A 1 182 ? 9.454 9.594 25.236 0.51 26.64 182 CYS A O 1
ATOM 1532 O O B CYS A 1 182 ? 9.375 9.627 25.331 0.49 26.52 182 CYS A O 1
ATOM 1537 N N . LYS A 1 183 ? 8.618 7.502 25.350 1.00 29.77 183 LYS A N 1
ATOM 1538 C CA . LYS A 1 183 ? 7.854 7.665 24.113 1.00 25.43 183 LYS A CA 1
ATOM 1539 C C . LYS A 1 183 ? 6.883 8.839 24.196 1.00 25.76 183 LYS A C 1
ATOM 1540 O O . LYS A 1 183 ? 6.736 9.602 23.233 1.00 25.86 183 LYS A O 1
ATOM 1546 N N . ASP A 1 184 ? 6.209 9.000 25.338 1.00 28.34 184 ASP A N 1
ATOM 1547 C CA A ASP A 1 184 ? 5.251 10.093 25.473 0.50 27.19 184 ASP A CA 1
ATOM 1548 C CA B ASP A 1 184 ? 5.252 10.095 25.483 0.50 27.20 184 ASP A CA 1
ATOM 1549 C C . ASP A 1 184 ? 5.954 11.445 25.497 1.00 27.26 184 ASP A C 1
ATOM 1550 O O . ASP A 1 184 ? 5.460 12.420 24.913 1.00 22.99 184 ASP A O 1
ATOM 1559 N N . LYS A 1 185 ? 7.104 11.525 26.169 1.00 23.95 185 LYS A N 1
ATOM 1560 C CA . LYS A 1 185 ? 7.841 12.781 26.221 1.00 21.88 185 LYS A CA 1
ATOM 1561 C C . LYS A 1 185 ? 8.392 13.143 24.848 1.00 17.35 185 LYS A C 1
ATOM 1562 O O . LYS A 1 185 ? 8.423 14.324 24.481 1.00 19.37 185 LYS A O 1
ATOM 1568 N N . LEU A 1 186 ? 8.831 12.144 24.078 1.00 17.05 186 LEU A N 1
ATOM 1569 C CA . LEU A 1 186 ? 9.270 12.401 22.705 1.00 18.02 186 LEU A CA 1
ATOM 1570 C C . LEU A 1 186 ? 8.106 12.880 21.848 1.00 19.72 186 LEU A C 1
ATOM 1571 O O . LEU A 1 186 ? 8.249 13.837 21.067 1.00 16.54 186 LEU A O 1
ATOM 1576 N N A ASP A 1 187 ? 6.941 12.237 21.985 0.64 19.08 187 ASP A N 1
ATOM 1577 N N B ASP A 1 187 ? 6.940 12.234 21.986 0.36 19.13 187 ASP A N 1
ATOM 1578 C CA A ASP A 1 187 ? 5.788 12.622 21.177 0.64 19.20 187 ASP A CA 1
ATOM 1579 C CA B ASP A 1 187 ? 5.771 12.612 21.195 0.36 19.28 187 ASP A CA 1
ATOM 1580 C C A ASP A 1 187 ? 5.349 14.046 21.468 0.64 16.96 187 ASP A C 1
ATOM 1581 C C B ASP A 1 187 ? 5.362 14.051 21.466 0.36 17.04 187 ASP A C 1
ATOM 1582 O O A ASP A 1 187 ? 4.862 14.736 20.566 0.64 17.09 187 ASP A O 1
ATOM 1583 O O B ASP A 1 187 ? 4.896 14.751 20.560 0.36 17.10 187 ASP A O 1
ATOM 1592 N N . GLU A 1 188 ? 5.509 14.502 22.716 1.00 17.77 188 GLU A N 1
ATOM 1593 C CA . GLU A 1 188 ? 5.220 15.896 23.049 1.00 15.27 188 GLU A CA 1
ATOM 1594 C C . GLU A 1 188 ? 6.081 16.852 22.226 1.00 14.58 188 GLU A C 1
ATOM 1595 O O . GLU A 1 188 ? 5.593 17.865 21.713 1.00 15.78 188 GLU A O 1
ATOM 1601 N N . ILE A 1 189 ? 7.386 16.566 22.137 1.00 13.87 189 ILE A N 1
ATOM 1602 C CA . ILE A 1 189 ? 8.279 17.388 21.327 1.00 14.51 189 ILE A CA 1
ATOM 1603 C C . ILE A 1 189 ? 7.811 17.391 19.878 1.00 15.06 189 ILE A C 1
ATOM 1604 O O . ILE A 1 189 ? 7.735 18.446 19.239 1.00 16.11 189 ILE A O 1
ATOM 1609 N N . LYS A 1 190 ? 7.502 16.210 19.341 1.00 15.68 190 LYS A N 1
ATOM 1610 C CA . LYS A 1 190 ? 7.039 16.127 17.957 1.00 15.44 190 LYS A CA 1
ATOM 1611 C C . LYS A 1 190 ? 5.785 16.962 17.748 1.00 16.74 190 LYS A C 1
ATOM 1612 O O . LYS A 1 190 ? 5.666 17.683 16.751 1.00 15.02 190 LYS A O 1
ATOM 1618 N N . GLU A 1 191 ? 4.839 16.892 18.686 1.00 17.15 191 GLU A N 1
ATOM 1619 C CA . GLU A 1 191 ? 3.637 17.722 18.580 1.00 16.44 191 GLU A CA 1
ATOM 1620 C C . GLU A 1 191 ? 3.983 19.206 18.475 1.00 16.64 191 GLU A C 1
ATOM 1621 O O . GLU A 1 191 ? 3.369 19.948 17.695 1.00 16.57 191 GLU A O 1
ATOM 1627 N N . GLY A 1 192 ? 4.980 19.661 19.239 1.00 14.81 192 GLY A N 1
ATOM 1628 C CA . GLY A 1 192 ? 5.343 21.058 19.200 1.00 13.56 192 GLY A CA 1
ATOM 1629 C C . GLY A 1 192 ? 6.062 21.441 17.923 1.00 14.23 192 GLY A C 1
ATOM 1630 O O . GLY A 1 192 ? 5.899 22.564 17.438 1.00 14.66 192 GLY A O 1
ATOM 1631 N N . VAL A 1 193 ? 6.860 20.526 17.363 1.00 14.07 193 VAL A N 1
ATOM 1632 C CA . VAL A 1 193 ? 7.496 20.801 16.078 1.00 13.83 193 VAL A CA 1
ATOM 1633 C C . VAL A 1 193 ? 6.423 20.981 15.009 1.00 16.23 193 VAL A C 1
ATOM 1634 O O . VAL A 1 193 ? 6.466 21.916 14.200 1.00 16.41 193 VAL A O 1
ATOM 1638 N N . ILE A 1 194 ? 5.431 20.088 15.008 1.00 15.04 194 ILE A N 1
ATOM 1639 C CA . ILE A 1 194 ? 4.363 20.162 14.012 1.00 17.60 194 ILE A CA 1
ATOM 1640 C C . ILE A 1 194 ? 3.603 21.468 14.154 1.00 19.28 194 ILE A C 1
ATOM 1641 O O . ILE A 1 194 ? 3.277 22.137 13.156 1.00 19.39 194 ILE A O 1
ATOM 1646 N N A ARG A 1 195 ? 3.324 21.868 15.392 0.81 18.30 195 ARG A N 1
ATOM 1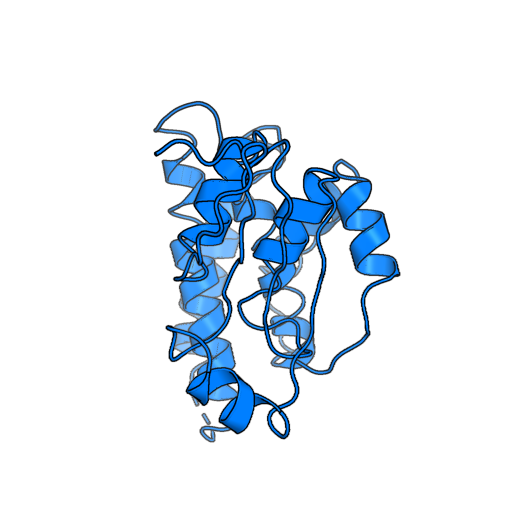647 N N B ARG A 1 195 ? 3.341 21.886 15.393 0.19 18.32 195 ARG A N 1
ATOM 1648 C CA A ARG A 1 195 ? 2.607 23.112 15.621 0.81 17.44 195 ARG A CA 1
ATOM 1649 C CA B ARG A 1 195 ? 2.596 23.122 15.614 0.19 17.62 195 ARG A CA 1
ATOM 1650 C C A ARG A 1 195 ? 3.395 24.321 15.135 0.81 19.81 195 ARG A C 1
ATOM 1651 C C B ARG A 1 195 ? 3.388 24.348 15.173 0.19 19.75 195 ARG A C 1
ATOM 1652 O O A ARG A 1 195 ? 2.837 25.214 14.490 0.81 22.88 195 ARG A O 1
ATOM 1653 O O B ARG A 1 195 ? 2.823 25.274 14.581 0.19 22.77 195 ARG A O 1
ATOM 1668 N N . THR A 1 196 ? 4.694 24.380 15.449 1.00 16.32 196 THR A N 1
ATOM 1669 C CA . THR A 1 196 ? 5.483 25.584 15.220 1.00 14.87 196 THR A CA 1
ATOM 1670 C C . THR A 1 196 ? 6.236 25.626 13.889 1.00 14.59 196 THR A C 1
ATOM 1671 O O . THR A 1 196 ? 6.716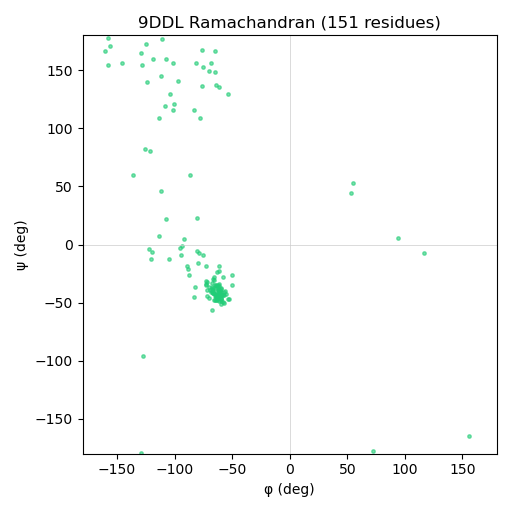 26.703 13.505 1.00 18.89 196 THR A O 1
ATOM 1675 N N . LYS A 1 197 ? 6.331 24.504 13.185 1.00 15.72 197 LYS A N 1
ATOM 1676 C CA . LYS A 1 197 ? 7.082 24.407 11.933 1.00 15.80 197 LYS A CA 1
ATOM 1677 C C . LYS A 1 197 ? 6.122 23.850 10.901 1.00 14.15 197 LYS A C 1
ATOM 1678 O O . LYS A 1 197 ? 6.092 22.640 10.636 1.00 15.02 197 LYS A O 1
ATOM 1684 N N . PRO A 1 198 ? 5.291 24.713 10.314 1.00 14.87 198 PRO A N 1
ATOM 1685 C CA . PRO A 1 198 ? 4.302 24.230 9.343 1.00 15.09 198 PRO A CA 1
ATOM 1686 C C . PRO A 1 198 ? 4.932 23.509 8.164 1.00 14.96 198 PRO A C 1
ATOM 1687 O O . PRO A 1 198 ? 4.321 22.596 7.598 1.00 15.05 198 PRO A O 1
ATOM 1691 N N . GLY A 1 199 ? 6.171 23.847 7.805 1.00 13.31 199 GLY A N 1
ATOM 1692 C CA . GLY A 1 199 ? 6.852 23.082 6.769 1.00 15.04 199 GLY A CA 1
ATOM 1693 C C . GLY A 1 199 ? 7.109 21.634 7.152 1.00 14.72 199 GLY A C 1
ATOM 1694 O O . GLY A 1 199 ? 7.061 20.743 6.308 1.00 15.85 199 GLY A O 1
ATOM 1695 N N . VAL A 1 200 ? 7.400 21.379 8.430 1.00 13.74 200 VAL A N 1
ATOM 1696 C CA . VAL A 1 200 ? 7.523 19.991 8.875 1.00 14.32 200 VAL A CA 1
ATOM 1697 C C . VAL A 1 200 ? 6.172 19.306 8.879 1.00 16.14 200 VAL A C 1
ATOM 1698 O O . VAL A 1 200 ? 6.055 18.160 8.448 1.00 14.79 200 VAL A O 1
ATOM 1702 N N . ALA A 1 201 ? 5.142 19.971 9.417 1.00 13.92 201 ALA A N 1
ATOM 1703 C CA . ALA A 1 201 ? 3.813 19.361 9.447 1.00 14.96 201 ALA A CA 1
ATOM 1704 C C . ALA A 1 201 ? 3.383 18.910 8.060 1.00 16.31 201 ALA A C 1
ATOM 1705 O O . ALA A 1 201 ? 2.907 17.784 7.879 1.00 16.76 201 ALA A O 1
ATOM 1707 N N . ARG A 1 202 ? 3.559 19.779 7.062 1.00 14.67 202 ARG A N 1
ATOM 1708 C CA . ARG A 1 202 ? 3.151 19.425 5.706 1.00 15.40 202 ARG A CA 1
ATOM 1709 C C . ARG A 1 202 ? 4.004 18.295 5.153 1.00 16.21 202 ARG A C 1
ATOM 1710 O O . ARG A 1 202 ? 3.493 17.398 4.470 1.00 18.34 202 ARG A O 1
ATOM 1718 N N . TYR A 1 203 ? 5.310 18.345 5.403 1.00 14.55 203 TYR A N 1
ATOM 1719 C CA . TYR A 1 203 ? 6.202 17.309 4.902 1.00 16.90 203 TYR A CA 1
ATOM 1720 C C . TYR A 1 203 ? 5.853 15.936 5.476 1.00 16.24 203 TYR A C 1
ATOM 1721 O O . TYR A 1 203 ? 5.820 14.936 4.752 1.00 18.89 203 TYR A O 1
ATOM 1730 N N . LEU A 1 204 ? 5.624 15.857 6.792 1.00 16.28 204 LEU A N 1
ATOM 1731 C CA . LEU A 1 204 ? 5.288 14.577 7.402 1.00 15.87 204 LEU A CA 1
ATOM 1732 C C . LEU A 1 204 ? 3.998 14.018 6.832 1.00 20.90 204 LEU A C 1
ATOM 1733 O O . LEU A 1 204 ? 3.866 12.800 6.681 1.00 19.87 204 LEU A O 1
ATOM 1738 N N . ARG A 1 205 ? 3.057 14.894 6.488 1.00 18.18 205 ARG A N 1
ATOM 1739 C CA . ARG A 1 205 ? 1.788 14.456 5.920 1.00 26.02 205 ARG A CA 1
ATOM 1740 C C . ARG A 1 205 ? 1.952 13.958 4.488 1.00 26.00 205 ARG A C 1
ATOM 1741 O O . ARG A 1 205 ? 1.239 13.035 4.070 1.00 32.26 205 ARG A O 1
ATOM 1749 N N . SER A 1 206 ? 2.902 14.521 3.734 1.00 21.86 206 SER A N 1
ATOM 1750 C CA . SER A 1 206 ? 3.033 14.261 2.305 1.00 24.45 206 SER A CA 1
ATOM 1751 C C . SER A 1 206 ? 4.193 13.345 1.925 1.00 28.95 206 SER A C 1
ATOM 1752 O O . SER A 1 206 ? 4.239 12.883 0.778 1.00 30.80 206 SER A O 1
ATOM 1755 N N . ARG A 1 207 ? 5.121 13.059 2.835 1.00 24.20 207 ARG A N 1
ATOM 1756 C CA . ARG A 1 207 ? 6.287 12.268 2.461 1.00 22.10 207 ARG A CA 1
ATOM 1757 C C . ARG A 1 207 ? 5.886 10.822 2.153 1.00 26.57 207 ARG A C 1
ATOM 1758 O O . ARG A 1 207 ? 4.854 10.337 2.622 1.00 25.77 207 ARG A O 1
ATOM 1766 N N . PRO A 1 208 ? 6.692 10.111 1.362 1.00 27.38 208 PRO A N 1
ATOM 1767 C CA . PRO A 1 208 ? 6.371 8.713 1.052 1.00 32.73 208 PRO A CA 1
ATOM 1768 C C . PRO A 1 208 ? 6.334 7.865 2.314 1.00 35.25 208 PRO A C 1
ATOM 1769 O O . PRO A 1 208 ? 7.211 7.959 3.175 1.00 39.13 208 PRO A O 1
ATOM 1773 N N . ALA A 1 209 ? 5.313 7.020 2.413 1.00 37.70 209 ALA A N 1
ATOM 1774 C CA . ALA A 1 209 ? 5.231 6.066 3.511 1.00 39.14 209 ALA A CA 1
ATOM 1775 C C . ALA A 1 209 ? 6.182 4.914 3.209 1.00 42.65 209 ALA A C 1
ATOM 1776 O O . ALA A 1 209 ? 5.937 4.118 2.296 1.00 51.84 209 ALA A O 1
ATOM 1778 N N . THR A 1 210 ? 7.277 4.835 3.957 1.00 39.99 210 THR A N 1
ATOM 1779 C CA . THR A 1 210 ? 8.288 3.808 3.771 1.00 43.38 210 THR A CA 1
ATOM 1780 C C . THR A 1 210 ? 8.415 2.971 5.036 1.00 38.96 210 THR A C 1
ATOM 1781 O O . THR A 1 210 ? 8.026 3.391 6.130 1.00 40.18 210 THR A O 1
ATOM 1785 N N . ASP A 1 211 ? 8.974 1.772 4.869 1.00 39.71 211 ASP A N 1
ATOM 1786 C CA . ASP A 1 211 ? 9.169 0.882 6.008 1.00 48.93 211 ASP A CA 1
ATOM 1787 C C . ASP A 1 211 ? 10.286 1.376 6.919 1.00 45.56 211 ASP A C 1
ATOM 1788 O O . ASP A 1 211 ? 10.140 1.376 8.145 1.00 44.72 211 ASP A O 1
ATOM 1793 N N . PHE A 1 212 ? 11.407 1.799 6.346 1.00 43.96 212 PHE A N 1
ATOM 1794 C CA . PHE A 1 212 ? 12.544 2.220 7.158 1.00 35.25 212 PHE A CA 1
ATOM 1795 C C . PHE A 1 212 ? 12.867 3.691 6.945 1.00 34.95 212 PHE A C 1
ATOM 1796 O O . PHE A 1 212 ? 12.173 4.339 6.154 1.00 30.41 212 PHE A O 1
#

Nearest PDB structures (foldseek):
  1u3i-assembly1_A-2  TM=8.848E-01  e=6.207E-15  Schistosoma mansoni
  2wdu-assembly2_B  TM=9.037E-01  e=1.142E-14  Fasciola hepatica
  8bhz-assembly1_A-2  TM=9.144E-01  e=1.239E-13  Schistosoma haematobium
  2f8f-assembly1_A  TM=9.164E-01  e=2.548E-13  Schistosoma haematobium
  2c8u-assembly1_B  TM=9.097E-01  e=4.197E-13  Schistosoma haematobium

Sequence (204 aa):
MMDLQLKQQAKLRRLLYFNIRRGRAEELIRLVLNAAEKDFEDVVRVSETEWPSLKSKMPFNQLPVLEEVTTPNGQKKVMLTESSMMAIARLLARTFGLLYGDNAAEEVYLIERRMMNSLTSSLLEEIYALGLKKEAEHLHEYMNAIEMALKERKSTFIAGPRVTLADLQQVIVLIDDTMNKFLPNTKHECCKDDKLDDEIKEGVIRRTKPGVARYLRSRPATDF

B-factor: mean 28.76, std 19.15, range [10.35, 120.11]

Organism: Taenia solium (NCBI:txid6204)

Solvent-accessible surface area: 11131 Å² total; per-residue (Å²): 239,113,28,66,12,156,132,1,110,2,64,0,8,8,32,76,54,20,9,117,0,2,9,0,0,0,0,0,33,12,32,122,32,128,40,86,50,38,57,10,52,115,119,93,16,79,59,36,72,88,150,68,113,19,110,107,10,10,0,0,15,0,28,11,60,128,53,117,125,37,58,32,62,123,32,42,50,3,1,76,66,0,0,131,56,45,66,3,10,30,129,89,88,75,23,32,127,61,0,71,99,5,8,69,37,0,38,40,0,10,80,38,4,49,65,28,36,164,158,178,124,79,143,76,15,80,108,40,5,66,38,0,11,96,15,3,107,117,63,208,39,74,4,8,7,12,85,160,5,6,0,0,0,0,9,0,0,8,0,9,11,6,3,70,98,52,43,82,134,52,200,24,115,0,76,100,48,0,64,85,1,40,122,7,0,67,162,52,53,90,10,0,30,166,19,29,202,73,47,66,113,17,99,110

Secondary structure (DSSP, 8-state):
----TTTSEEEEEEESSSTTTHHHHHHHHHHT---EEEEE-TTTHHHHHHHSS-SSS-EEEEE-TTS-EEEE--HHHHHHHHHHHTT-S-SSHHHHHHHHHHHHHHHHHHHHHHHHHHH--HHHHHHHHHHHHHHHHH-SSSSSSSSS--HHHHHHHHHHHHHHHH-TT---HHHHHHHHHHHHHHHH-HHHHHHHHHS-----

Foldseek 3Di:
DDQQQQPWAKEWEEAQDCPLQVLVVLLCLLLVNDYHDHHDDPVRVVVVCVPDPDNDDTWIWIQGPVGDTDIDDDSVVSSQVSQVVRVQQDDDVQLNCQLVVLCVLLVVLLVVLVVPQPPVPVVVNVVSLVVLQVQLVPDPEQARRHPDHHSSLSSLVVSLLSCCLRPVPDDDPSNVSSVSSVVVSVVPRVSSVVCVVPRDDDND

InterPro domains:
  IPR004045 Glutathione S-transferase, N-terminal [PF02798] (12-84)
  IPR004045 Glutathione S-transferase, N-terminal [PS50404] (8-90)
  IPR004046 Glutathione S-transferase, C-terminal [PF14497] (121-207)
  IPR036249 Thioredoxin-like superfamily [SSF52833] (9-87)
  IPR036282 Glutathione S-transferase, C-terminal domain superfamily [SSF47616] (84-212)
  IPR040079 Glutathione transferase family [SFLDS00019] (9-211)
  IPR050213 Glutathione S-transferase superfamily [PTHR11571] (10-209)